Protein AF-L5LI24-F1 (afdb_monomer_lite)

pLDDT: mean 88.95, std 18.13, range [27.67, 98.88]

InterPro domains:
  IPR001017 Dehydrogenase, E1 component [PF00676] (37-213)
  IPR029061 Thiamin diphosphate-binding fold [SSF52518] (39-211)
  IPR050642 Pyruvate Dehydrogenase E1 Alpha Subunit [PTHR11516] (40-213)

Foldseek 3Di:
DCVQVVLPNDPVNVVVCVPDPPPNPPPDDDDDDHPGRPQGPDDDPDQQPQQLVQLVVLVVCVVVVHLDAGEGEHELLSLPPPVNLVSLVVQQVQLGRYEYEYAYQQDDQQAGSVRRDVDSPSQCSSVPAHGDEFALLEPVRVVVVVVVSSVCSSVSVTYGYYYHHHHDLAGPDPPGRNPPRDHNVVSVVCCVPRHSVVVVVCVCCVVVVDDPD

Secondary structure (DSSP, 8-state):
--HHHHTT--HHHHHHHTT-SS-SS--S-SS-SS---TT-----SSTTTHHHHHHHHHHHHHHTT-S--EEEEEETGGGG-HHHHHHHHHHHHTT--EEEEEEE-SEETTEEHHHH-S---GGGTTTTS-EEEEETT-HHHHHHHHHHHHHHHHTT---EEEEEE---SS-SSTT--S-SSS-HHHHHHHHHHH-HHHHHHHHHHHTTSS---

Sequence (213 aa):
MALPLLVGFLYEKFSQSLQDEEEAVLKEKEDQCICMPRISYGGNGIVGAQVPLGAGIALACKYNGKDEVCLTLYGDGAANQGQIFEAYNMAALWKLPCIFLCENNRYGMGTSVERAAASTDYYKRGEFIPGLRVDGMDVLCVREATKFAAAHCRAGKGPILMELQTYRYHGHGMSDPGVSYR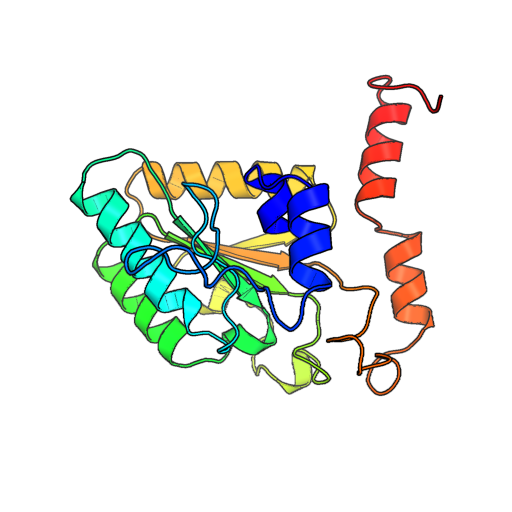TQEEIQEVRSKSDPIMLLKDRMVNSNLASVE

Structure (mmCIF, N/CA/C/O backbone):
data_AF-L5LI24-F1
#
_entry.id   AF-L5LI24-F1
#
loop_
_atom_site.group_PDB
_atom_site.id
_atom_site.type_symbol
_atom_site.label_atom_id
_atom_site.label_alt_id
_atom_site.label_comp_id
_atom_site.label_asym_id
_atom_site.label_entity_id
_atom_site.label_seq_id
_atom_site.pdbx_PDB_ins_code
_atom_site.Cartn_x
_atom_site.Cartn_y
_atom_site.Cartn_z
_atom_site.occupancy
_atom_site.B_iso_or_equiv
_atom_site.auth_seq_id
_atom_site.auth_comp_id
_atom_site.auth_asym_id
_atom_site.auth_atom_id
_atom_site.pdbx_PDB_model_num
ATOM 1 N N . MET A 1 1 ? 5.969 7.862 -5.155 1.00 49.72 1 MET A N 1
ATOM 2 C CA . MET A 1 1 ? 6.330 9.302 -5.211 1.00 49.72 1 MET A CA 1
ATOM 3 C C . MET A 1 1 ? 5.232 10.207 -5.813 1.00 49.72 1 MET A C 1
ATOM 5 O O . MET A 1 1 ? 5.361 11.412 -5.700 1.00 49.72 1 MET A O 1
ATOM 9 N N . ALA A 1 2 ? 4.124 9.692 -6.379 1.00 60.09 2 ALA A N 1
ATOM 10 C CA . ALA A 1 2 ? 3.083 10.530 -7.012 1.00 60.09 2 ALA A CA 1
ATOM 11 C C . ALA A 1 2 ? 1.900 10.936 -6.103 1.00 60.09 2 ALA A C 1
ATOM 13 O O . ALA A 1 2 ? 1.022 11.675 -6.544 1.00 60.09 2 ALA A O 1
ATOM 14 N N . LEU A 1 3 ? 1.856 10.468 -4.847 1.00 69.00 3 LEU A N 1
ATOM 15 C CA . LEU A 1 3 ? 0.722 10.714 -3.949 1.00 69.00 3 LEU A CA 1
ATOM 16 C C . LEU A 1 3 ? 0.358 12.206 -3.816 1.00 69.00 3 LEU A C 1
ATOM 18 O O . LEU A 1 3 ? -0.834 12.474 -3.909 1.00 69.00 3 LEU A O 1
ATOM 22 N N . PRO A 1 4 ? 1.304 13.170 -3.707 1.00 68.38 4 PRO A N 1
ATOM 23 C CA . PRO A 1 4 ? 0.973 14.598 -3.634 1.00 68.38 4 PRO A CA 1
ATOM 24 C C . PRO A 1 4 ? 0.032 15.084 -4.745 1.00 68.38 4 PRO A C 1
ATOM 26 O O . PRO A 1 4 ? -0.901 15.833 -4.469 1.00 68.38 4 PRO A O 1
ATOM 29 N N . LEU A 1 5 ? 0.206 14.606 -5.981 1.00 68.88 5 LEU A N 1
ATOM 30 C CA . LEU A 1 5 ? -0.654 14.987 -7.108 1.00 68.88 5 LEU A CA 1
ATOM 31 C C . LEU A 1 5 ? -2.089 14.463 -6.932 1.00 68.88 5 LEU A C 1
ATOM 33 O O . LEU A 1 5 ? -3.050 15.166 -7.231 1.00 68.88 5 LEU A O 1
ATOM 37 N N . LEU A 1 6 ? -2.246 13.251 -6.388 1.00 71.88 6 LEU A N 1
ATOM 38 C CA . LEU A 1 6 ? -3.558 12.643 -6.130 1.00 71.88 6 LEU A CA 1
ATOM 39 C C . LEU A 1 6 ? -4.319 13.327 -4.988 1.00 71.88 6 LEU A C 1
ATOM 41 O O . LEU A 1 6 ? -5.546 13.338 -4.993 1.00 71.88 6 LEU A O 1
ATOM 45 N N . VAL A 1 7 ? -3.609 13.910 -4.020 1.00 70.31 7 VAL A N 1
ATOM 46 C CA . VAL A 1 7 ? -4.206 14.649 -2.891 1.00 70.31 7 VAL A CA 1
ATOM 47 C C . VAL A 1 7 ? -4.335 16.155 -3.163 1.00 70.31 7 VAL A C 1
ATOM 49 O O . VAL A 1 7 ? -4.530 16.940 -2.237 1.00 70.31 7 VAL A O 1
ATOM 52 N N . GLY A 1 8 ? -4.270 16.560 -4.436 1.00 60.03 8 GLY A N 1
ATOM 53 C CA . GLY A 1 8 ? -4.595 17.916 -4.882 1.00 60.03 8 GLY A CA 1
ATOM 54 C C . GLY A 1 8 ? -3.419 18.890 -4.925 1.00 60.03 8 GLY A C 1
ATOM 55 O O . GLY A 1 8 ? -3.638 20.095 -5.042 1.00 60.03 8 GLY A O 1
ATOM 56 N N . PHE A 1 9 ? -2.176 18.410 -4.836 1.00 65.94 9 PHE A N 1
ATOM 57 C CA . PHE A 1 9 ? -1.009 19.252 -5.079 1.00 65.94 9 PHE A CA 1
ATOM 58 C C . PHE A 1 9 ? -0.855 19.503 -6.585 1.00 65.94 9 PHE A C 1
ATOM 60 O O . PHE A 1 9 ? -0.833 18.567 -7.382 1.00 65.94 9 PHE A O 1
ATOM 67 N N . LEU A 1 10 ? -0.772 20.773 -6.984 1.00 71.94 10 LEU A N 1
ATOM 68 C CA . LEU A 1 10 ? -0.647 21.151 -8.393 1.00 71.94 10 LEU A CA 1
ATOM 69 C C . LEU A 1 10 ? 0.711 20.716 -8.955 1.00 71.94 10 LEU A C 1
ATOM 71 O O . LEU A 1 10 ? 1.740 20.888 -8.302 1.00 71.94 10 LEU A O 1
ATOM 75 N N . TYR A 1 11 ? 0.711 20.211 -10.190 1.00 73.69 11 TYR A N 1
ATOM 76 C CA . TYR A 1 11 ? 1.918 19.721 -10.861 1.00 73.69 11 TYR A CA 1
ATOM 77 C C . TYR A 1 11 ? 3.028 20.776 -10.950 1.00 73.69 11 TYR A C 1
ATOM 79 O O . TYR A 1 11 ? 4.174 20.475 -10.638 1.00 73.69 11 TYR A O 1
ATOM 87 N N . GLU A 1 12 ? 2.693 22.019 -11.307 1.00 72.56 12 GLU A N 1
ATOM 88 C CA . GLU A 1 12 ? 3.672 23.113 -11.409 1.00 72.56 12 GLU A CA 1
ATOM 89 C C . GLU A 1 12 ? 4.387 23.363 -10.077 1.00 72.56 12 GLU A C 1
ATOM 91 O O . GLU A 1 12 ? 5.614 23.413 -10.031 1.00 72.56 12 GLU A O 1
ATOM 96 N N . LYS A 1 13 ? 3.625 23.408 -8.976 1.00 68.88 13 LYS A N 1
ATOM 97 C CA . LYS A 1 13 ? 4.176 23.566 -7.624 1.00 68.88 13 LYS A CA 1
ATOM 98 C C . LYS A 1 13 ? 5.032 22.370 -7.212 1.00 68.88 13 LYS A C 1
ATOM 100 O O . LYS A 1 13 ? 6.043 22.544 -6.539 1.00 68.88 13 LYS A O 1
ATOM 105 N N . PHE A 1 14 ? 4.640 21.156 -7.608 1.00 70.38 14 PHE A N 1
ATOM 106 C CA . PHE A 1 14 ? 5.437 19.954 -7.350 1.00 70.38 14 PHE A CA 1
ATOM 107 C C . PHE A 1 14 ? 6.773 20.015 -8.084 1.00 70.38 14 PHE A C 1
ATOM 109 O O . PHE A 1 14 ? 7.818 19.797 -7.479 1.00 70.38 14 PHE A O 1
ATOM 116 N N . SER A 1 15 ? 6.743 20.361 -9.370 1.00 68.38 15 SER A N 1
ATOM 117 C CA . SER A 1 15 ? 7.940 20.456 -10.199 1.00 68.38 15 SER A CA 1
ATOM 118 C C . SER A 1 15 ? 8.910 21.521 -9.688 1.00 68.38 15 SER A C 1
ATOM 120 O O . SER A 1 15 ? 10.105 21.253 -9.637 1.00 68.38 15 SER A O 1
ATOM 122 N N . GLN A 1 16 ? 8.409 22.688 -9.272 1.00 72.50 16 GLN A N 1
ATOM 123 C CA . GLN A 1 16 ? 9.229 23.746 -8.667 1.00 72.50 16 GLN A CA 1
ATOM 124 C C . GLN A 1 16 ? 9.910 23.266 -7.379 1.00 72.50 16 GLN A C 1
ATOM 126 O O . GLN A 1 16 ? 11.120 23.399 -7.235 1.00 72.50 16 GLN A O 1
ATOM 131 N N . SER A 1 17 ? 9.174 22.573 -6.499 1.00 66.12 17 SER A N 1
ATOM 132 C CA . SER A 1 17 ? 9.740 22.052 -5.243 1.00 66.12 17 SER A CA 1
ATOM 133 C C . SER A 1 17 ? 10.884 21.042 -5.419 1.00 66.12 17 SER A C 1
ATOM 135 O O . SER A 1 17 ? 11.621 20.790 -4.472 1.00 66.12 17 SER A O 1
ATOM 137 N N . LEU A 1 18 ? 11.026 20.446 -6.609 1.00 69.50 18 LEU A N 1
ATOM 138 C CA . LEU A 1 18 ? 12.117 19.525 -6.941 1.00 69.50 18 LEU A CA 1
ATOM 139 C C . LEU A 1 18 ? 13.354 20.235 -7.518 1.00 69.50 18 LEU A C 1
ATOM 141 O O . LEU A 1 18 ? 14.400 19.598 -7.625 1.00 69.50 18 LEU A O 1
ATOM 145 N N . GLN A 1 19 ? 13.228 21.495 -7.946 1.00 65.81 19 GLN A N 1
ATOM 146 C CA . GLN A 1 19 ? 14.275 22.249 -8.645 1.00 65.81 19 GLN A CA 1
ATOM 147 C C . GLN A 1 19 ? 15.025 23.228 -7.733 1.00 65.81 19 GLN A C 1
ATOM 149 O O . GLN A 1 19 ? 16.209 23.465 -7.961 1.00 65.81 19 GLN A O 1
ATOM 154 N N . ASP A 1 20 ? 14.372 23.763 -6.701 1.00 50.78 20 ASP A N 1
ATOM 155 C CA . ASP A 1 20 ? 14.963 24.800 -5.852 1.00 50.78 20 ASP A CA 1
ATOM 156 C C . ASP A 1 20 ? 15.739 24.208 -4.658 1.00 50.78 20 ASP A C 1
ATOM 158 O O . ASP A 1 20 ? 15.147 23.731 -3.690 1.00 50.78 20 ASP A O 1
ATOM 162 N N . GLU A 1 21 ? 17.078 24.284 -4.688 1.00 51.19 21 GLU A N 1
ATOM 163 C CA . GLU A 1 21 ? 17.936 23.941 -3.533 1.00 51.19 21 GLU A CA 1
ATOM 164 C C . GLU A 1 21 ? 17.918 25.023 -2.427 1.00 51.19 21 GLU A C 1
ATOM 166 O O . GLU A 1 21 ? 18.143 24.706 -1.260 1.00 51.19 21 GLU A O 1
ATOM 171 N N . GLU A 1 22 ? 17.605 26.286 -2.754 1.00 42.81 22 GLU A N 1
ATOM 172 C CA . GLU A 1 22 ? 17.548 27.410 -1.793 1.00 42.81 22 GLU A CA 1
ATOM 173 C C . GLU A 1 22 ? 16.124 27.796 -1.348 1.00 42.81 22 GLU A C 1
ATOM 175 O O . GLU A 1 22 ? 15.957 28.498 -0.348 1.00 42.81 22 GLU A O 1
ATOM 180 N N . GLU A 1 23 ? 15.089 27.318 -2.043 1.00 40.94 23 GLU A N 1
ATOM 181 C CA . GLU A 1 23 ? 13.691 27.715 -1.819 1.00 40.94 23 GLU A CA 1
ATOM 182 C C . GLU A 1 23 ? 12.756 26.516 -1.622 1.00 40.94 23 GLU A C 1
ATOM 184 O O . GLU A 1 23 ? 11.558 26.572 -1.899 1.00 40.94 23 GLU A O 1
ATOM 189 N N . ALA A 1 24 ? 13.283 25.421 -1.070 1.00 40.28 24 ALA A N 1
ATOM 190 C CA . ALA A 1 24 ? 12.474 24.311 -0.592 1.00 40.28 24 ALA A CA 1
ATOM 191 C C . ALA A 1 24 ? 11.606 24.761 0.596 1.00 40.28 24 ALA A C 1
ATOM 193 O O . ALA A 1 24 ? 11.931 24.485 1.741 1.00 40.28 24 ALA A O 1
ATOM 194 N N . VAL A 1 25 ? 10.507 25.476 0.334 1.00 44.72 25 VAL A N 1
ATOM 195 C CA . VAL A 1 25 ? 9.291 25.509 1.163 1.00 44.72 25 VAL A CA 1
ATOM 196 C C . VAL A 1 25 ? 9.574 25.677 2.671 1.00 44.72 25 VAL A C 1
ATOM 198 O O . VAL A 1 25 ? 9.026 24.975 3.514 1.00 44.72 25 VAL A O 1
ATOM 201 N N . LEU A 1 26 ? 10.488 26.579 3.032 1.00 39.81 26 LEU A N 1
ATOM 202 C CA . LEU A 1 26 ? 10.914 26.800 4.425 1.00 39.81 26 LEU A CA 1
ATOM 203 C C . LEU A 1 26 ? 10.795 28.264 4.859 1.00 39.81 26 LEU A C 1
ATOM 205 O O . LEU A 1 26 ? 11.243 28.637 5.942 1.00 39.81 26 LEU A O 1
ATOM 209 N N . LYS A 1 27 ? 10.160 29.113 4.046 1.00 33.38 27 LYS A N 1
ATOM 210 C CA . LYS A 1 27 ? 10.034 30.547 4.322 1.00 33.38 27 LYS A CA 1
ATOM 211 C C . LYS A 1 27 ? 8.597 31.055 4.387 1.00 33.38 27 LYS A C 1
ATOM 213 O O . LYS A 1 27 ? 8.315 32.139 3.910 1.00 33.38 27 LYS A O 1
ATOM 218 N N . GLU A 1 28 ? 7.731 30.352 5.110 1.00 31.89 28 GLU A N 1
ATOM 219 C CA . GLU A 1 28 ? 6.655 31.011 5.864 1.00 31.89 28 GLU A CA 1
ATOM 220 C C . GLU A 1 28 ? 6.544 30.391 7.267 1.00 31.89 28 GLU A C 1
ATOM 222 O O . GLU A 1 28 ? 5.870 29.395 7.486 1.00 31.89 28 GLU A O 1
ATOM 227 N N . LYS A 1 29 ? 7.300 30.992 8.195 1.00 30.95 29 LYS A N 1
ATOM 228 C CA . LYS A 1 29 ? 7.043 31.145 9.640 1.00 30.95 29 LYS A CA 1
ATOM 229 C C . LYS A 1 29 ? 6.359 29.982 10.383 1.00 30.95 29 LYS A C 1
ATOM 231 O O . LYS A 1 29 ? 5.150 29.816 10.321 1.00 30.95 29 LYS A O 1
ATOM 236 N N . GLU A 1 30 ? 7.164 29.304 11.200 1.00 31.03 30 GLU A N 1
ATOM 237 C CA . GLU A 1 30 ? 6.843 28.723 12.522 1.00 31.03 30 GLU A CA 1
ATOM 238 C C . GLU A 1 30 ? 5.653 27.753 12.709 1.00 31.03 30 GLU A C 1
ATOM 240 O O . GLU A 1 30 ? 5.600 27.156 13.775 1.00 31.03 30 GLU A O 1
ATOM 245 N N . ASP A 1 31 ? 4.802 27.451 11.718 1.00 27.92 31 ASP A N 1
ATOM 246 C CA . ASP A 1 31 ? 3.604 26.611 11.955 1.00 27.92 31 ASP A CA 1
ATOM 247 C C . ASP A 1 31 ? 3.293 25.505 10.914 1.00 27.92 31 ASP A C 1
ATOM 249 O O . ASP A 1 31 ? 2.243 24.864 11.004 1.00 27.92 31 ASP A O 1
ATOM 253 N N . GLN A 1 32 ? 4.159 25.195 9.935 1.00 27.67 32 GLN A N 1
ATOM 254 C CA . GLN A 1 32 ? 3.854 24.157 8.923 1.00 27.67 32 GLN A CA 1
ATOM 255 C C . GLN A 1 32 ? 5.050 23.259 8.558 1.00 27.67 32 GLN A C 1
ATOM 257 O O . GLN A 1 32 ? 5.987 23.671 7.881 1.00 27.67 32 GLN A O 1
ATOM 262 N N . CYS A 1 33 ? 4.984 21.980 8.954 1.00 28.47 33 CYS A N 1
ATOM 263 C CA . CYS A 1 33 ? 5.727 20.899 8.292 1.00 28.47 33 CYS A CA 1
ATOM 264 C C . CYS A 1 33 ? 5.369 20.882 6.795 1.00 28.47 33 CYS A C 1
ATOM 266 O O . CYS A 1 33 ? 4.178 20.937 6.513 1.00 28.47 33 CYS A O 1
ATOM 268 N N . ILE A 1 34 ? 6.381 20.794 5.905 1.00 39.38 34 ILE A N 1
ATOM 269 C CA . ILE A 1 34 ? 6.366 20.484 4.447 1.00 39.38 34 ILE A CA 1
ATOM 270 C C . ILE A 1 34 ? 5.020 20.783 3.776 1.00 39.38 34 ILE A C 1
ATOM 272 O O . ILE A 1 34 ? 4.104 20.038 4.066 1.00 39.38 34 ILE A O 1
ATOM 276 N N . CYS A 1 35 ? 4.889 21.744 2.841 1.00 37.16 35 CYS A N 1
ATOM 277 C CA . CYS A 1 35 ? 3.624 22.038 2.121 1.00 37.16 35 CYS A CA 1
ATOM 278 C C . CYS A 1 35 ? 2.843 20.775 1.724 1.00 37.16 35 CYS A C 1
ATOM 280 O O . CYS A 1 35 ? 3.017 20.179 0.660 1.00 37.16 35 CYS A O 1
ATOM 282 N N . MET A 1 36 ? 1.962 20.389 2.628 1.00 49.16 36 MET A N 1
ATOM 283 C CA . MET A 1 36 ? 1.236 19.145 2.649 1.00 49.16 36 MET A CA 1
ATOM 284 C C . MET A 1 36 ? -0.204 19.554 2.367 1.00 49.16 36 MET A C 1
ATOM 286 O O . MET A 1 36 ? -0.744 20.408 3.077 1.00 49.16 36 MET A O 1
ATOM 290 N N . PRO A 1 37 ? -0.858 19.021 1.324 1.00 53.75 37 PRO A N 1
ATOM 291 C CA . PRO A 1 37 ? -2.289 19.247 1.170 1.00 53.75 37 PRO A CA 1
ATOM 292 C C . PRO A 1 37 ? -3.014 18.791 2.444 1.00 53.75 37 PRO A C 1
ATOM 294 O O . PRO A 1 37 ? -2.548 17.875 3.114 1.00 53.75 37 PRO A O 1
ATOM 297 N N . ARG A 1 38 ? -4.159 19.412 2.772 1.00 58.38 38 ARG A N 1
ATOM 298 C CA . ARG A 1 38 ? -4.884 19.296 4.066 1.00 58.38 38 ARG A CA 1
ATOM 299 C C . ARG A 1 38 ? -5.090 17.877 4.630 1.00 58.38 38 ARG A C 1
ATOM 301 O O . ARG A 1 38 ? -5.441 17.755 5.797 1.00 58.38 38 ARG A O 1
ATOM 308 N N . ILE A 1 39 ? -4.938 16.839 3.813 1.00 69.81 39 ILE A N 1
ATOM 309 C CA . ILE A 1 39 ? -5.173 15.426 4.142 1.00 69.81 39 ILE A CA 1
ATOM 310 C C . ILE A 1 39 ? -3.939 14.527 3.923 1.00 69.81 39 ILE A C 1
ATOM 312 O O . ILE A 1 39 ? -4.057 13.306 3.947 1.00 69.81 39 ILE A O 1
ATOM 316 N N . SER A 1 40 ? -2.762 15.101 3.664 1.00 75.81 40 SER A N 1
ATOM 317 C CA . SER A 1 40 ? -1.509 14.370 3.454 1.00 75.81 40 SER A CA 1
ATOM 318 C C . SER A 1 40 ? -0.492 14.779 4.498 1.00 75.81 40 SER A C 1
ATOM 320 O O . SER A 1 40 ? -0.326 15.959 4.752 1.00 75.81 40 SER A O 1
ATOM 322 N N . TYR A 1 41 ? 0.205 13.806 5.076 1.00 83.06 41 TYR A N 1
ATOM 323 C CA . TYR A 1 41 ? 1.184 14.032 6.142 1.00 83.06 41 TYR A CA 1
ATOM 324 C C . TYR A 1 41 ? 2.625 13.772 5.658 1.00 83.06 41 TYR A C 1
ATOM 326 O O . TYR A 1 41 ? 3.499 13.384 6.432 1.00 83.06 41 TYR A O 1
ATOM 334 N N . GLY A 1 42 ? 2.865 13.987 4.355 1.00 78.62 42 GLY A N 1
ATOM 335 C CA . GLY A 1 42 ? 4.200 14.120 3.761 1.00 78.62 42 GLY A CA 1
ATOM 336 C C . GLY A 1 42 ? 4.830 12.876 3.149 1.00 78.62 42 GLY A C 1
ATOM 337 O O . GLY A 1 42 ? 4.269 11.781 3.148 1.00 78.62 42 GLY A O 1
ATOM 338 N N . GLY A 1 43 ? 6.051 13.075 2.639 1.00 78.31 43 GLY A N 1
ATOM 339 C CA . GLY A 1 43 ? 7.019 12.026 2.324 1.00 78.31 43 GLY A CA 1
ATOM 340 C C . GLY A 1 43 ? 8.100 11.991 3.404 1.00 78.31 43 GLY A C 1
ATOM 341 O O . GLY A 1 43 ? 8.768 12.992 3.640 1.00 78.31 43 GLY A O 1
ATOM 342 N N . ASN A 1 44 ? 8.255 10.852 4.076 1.00 84.56 44 ASN A N 1
ATOM 343 C CA . ASN A 1 44 ? 9.171 10.705 5.206 1.00 84.56 44 ASN A CA 1
ATOM 344 C C . ASN A 1 44 ? 10.468 10.026 4.750 1.00 84.56 44 ASN A C 1
ATOM 346 O O . ASN A 1 44 ? 10.423 8.943 4.170 1.00 84.56 44 ASN A O 1
ATOM 350 N N . GLY A 1 45 ? 11.618 10.653 5.020 1.00 88.00 45 GLY A N 1
ATOM 351 C CA . GLY A 1 45 ? 12.933 10.140 4.606 1.00 88.00 45 GLY A CA 1
ATOM 352 C C . GLY A 1 45 ? 13.504 9.032 5.499 1.00 88.00 45 GLY A C 1
ATOM 353 O O . GLY A 1 45 ? 14.403 8.309 5.078 1.00 88.00 45 GLY A O 1
ATOM 354 N N . ILE A 1 46 ? 12.986 8.870 6.722 1.00 94.44 46 ILE A N 1
ATOM 355 C CA . ILE A 1 46 ? 13.430 7.829 7.657 1.00 94.44 46 ILE A CA 1
ATOM 356 C C . ILE A 1 46 ? 12.560 6.584 7.484 1.00 94.44 46 ILE A C 1
ATOM 358 O O . ILE A 1 46 ? 11.360 6.601 7.761 1.00 94.44 46 ILE A O 1
ATOM 362 N N . VAL A 1 47 ? 13.177 5.491 7.031 1.00 96.56 47 VAL A N 1
ATOM 363 C CA . VAL A 1 47 ? 12.488 4.244 6.677 1.00 96.56 47 VAL A CA 1
ATOM 364 C C . VAL A 1 47 ? 11.708 3.682 7.872 1.00 96.56 47 VAL A C 1
ATOM 366 O O . VAL A 1 47 ? 12.292 3.289 8.878 1.00 96.56 47 VAL A O 1
ATOM 369 N N . GLY A 1 48 ? 10.381 3.612 7.740 1.00 95.56 48 GLY A N 1
ATOM 370 C CA . GLY A 1 48 ? 9.470 3.038 8.736 1.00 95.56 48 GLY A CA 1
ATOM 371 C C . GLY A 1 48 ? 8.935 4.034 9.768 1.00 95.56 48 GLY A C 1
ATOM 372 O O . GLY A 1 48 ? 7.930 3.733 10.408 1.00 95.56 48 GLY A O 1
ATOM 373 N N . ALA A 1 49 ? 9.528 5.229 9.889 1.00 96.81 49 ALA A N 1
ATOM 374 C CA . ALA A 1 49 ? 9.116 6.241 10.869 1.00 96.81 49 ALA A CA 1
ATOM 375 C C . ALA A 1 49 ? 7.692 6.766 10.634 1.00 96.81 49 ALA A C 1
ATOM 377 O O . ALA A 1 49 ? 7.000 7.162 11.568 1.00 96.81 49 ALA A O 1
ATOM 378 N N . GLN A 1 50 ? 7.215 6.724 9.391 1.00 96.75 50 GLN A N 1
ATOM 379 C CA . GLN A 1 50 ? 5.857 7.132 9.047 1.00 96.75 50 GLN A CA 1
ATOM 380 C C . GLN A 1 50 ? 4.779 6.175 9.564 1.00 96.75 50 GLN A C 1
ATOM 382 O O . GLN A 1 50 ? 3.611 6.553 9.614 1.00 96.75 50 GLN A O 1
ATOM 387 N N . VAL A 1 51 ? 5.133 4.938 9.928 1.00 98.50 51 VAL A N 1
ATOM 388 C CA . VAL A 1 51 ? 4.135 3.929 10.297 1.00 98.50 51 VAL A CA 1
ATOM 389 C C . VAL A 1 51 ? 3.524 4.199 11.677 1.00 98.50 51 VAL A C 1
ATOM 391 O O . VAL A 1 51 ? 2.294 4.262 11.766 1.00 98.50 51 VAL A O 1
ATOM 394 N N . PRO A 1 52 ? 4.314 4.461 12.739 1.00 98.56 52 PRO A N 1
ATOM 395 C CA . PRO A 1 52 ? 3.762 4.954 14.000 1.00 98.56 52 PRO A CA 1
ATOM 396 C C . PRO A 1 52 ? 3.016 6.288 13.855 1.00 98.56 52 PRO A C 1
ATOM 398 O O . PRO A 1 52 ? 1.977 6.473 14.488 1.00 98.56 52 PRO A O 1
ATOM 401 N N . LEU A 1 53 ? 3.489 7.198 12.991 1.00 97.94 53 LEU A N 1
ATOM 402 C CA . LEU A 1 53 ? 2.806 8.474 12.729 1.00 97.94 53 LEU A CA 1
ATOM 403 C C . LEU A 1 53 ? 1.410 8.259 12.131 1.00 97.94 53 LEU A C 1
ATOM 405 O O . LEU A 1 53 ? 0.438 8.840 12.611 1.00 97.94 53 LEU A O 1
ATOM 409 N N . GLY A 1 54 ? 1.287 7.376 11.138 1.00 97.75 54 GLY A N 1
ATOM 410 C CA . GLY A 1 54 ? 0.003 6.995 10.551 1.00 97.75 54 GLY A CA 1
ATOM 411 C C . GLY A 1 54 ? -0.954 6.353 11.560 1.00 97.75 54 GLY A C 1
ATOM 412 O O . GLY A 1 54 ? -2.137 6.698 11.608 1.00 97.75 54 GLY A O 1
ATOM 413 N N . ALA A 1 55 ? -0.441 5.504 12.457 1.00 98.44 55 ALA A N 1
ATOM 414 C CA . ALA A 1 55 ? -1.228 4.982 13.575 1.00 98.44 55 ALA A CA 1
ATOM 415 C C . ALA A 1 55 ? -1.689 6.101 14.536 1.00 98.44 55 ALA A C 1
ATOM 417 O O . ALA A 1 55 ? -2.837 6.092 14.979 1.00 98.44 55 ALA A O 1
ATOM 418 N N . GLY A 1 56 ? -0.846 7.101 14.812 1.00 98.00 56 GLY A N 1
ATOM 419 C CA . GLY A 1 56 ? -1.212 8.287 15.596 1.00 98.00 56 GLY A CA 1
ATOM 420 C C . GLY A 1 56 ? -2.299 9.144 14.934 1.00 98.00 56 GLY A C 1
ATOM 421 O O . GLY A 1 56 ? -3.228 9.597 15.602 1.00 98.00 56 GLY A O 1
ATOM 422 N N . ILE A 1 57 ? -2.252 9.304 13.611 1.00 97.31 57 ILE A N 1
ATOM 423 C CA . ILE A 1 57 ? -3.311 9.981 12.846 1.00 97.31 57 ILE A CA 1
ATOM 424 C C . ILE A 1 57 ? -4.618 9.181 12.929 1.00 97.31 57 ILE A C 1
ATOM 426 O O . ILE A 1 57 ? -5.671 9.753 13.205 1.00 97.31 57 ILE A O 1
ATOM 430 N N . ALA A 1 58 ? -4.566 7.852 12.783 1.00 97.56 58 ALA A N 1
ATOM 431 C CA . ALA A 1 58 ? -5.739 6.993 12.958 1.00 97.56 58 ALA A CA 1
ATOM 432 C C . ALA A 1 58 ? -6.330 7.090 14.378 1.00 97.56 58 ALA A C 1
ATOM 434 O O . ALA A 1 58 ? -7.552 7.103 14.547 1.00 97.56 58 ALA A O 1
ATOM 435 N N . LEU A 1 59 ? -5.477 7.199 15.402 1.00 98.38 59 LEU A N 1
ATOM 436 C CA . LEU A 1 59 ? -5.904 7.477 16.771 1.00 98.38 59 LEU A CA 1
ATOM 437 C C . LEU A 1 59 ? -6.647 8.812 16.860 1.00 98.38 59 LEU A C 1
ATOM 439 O O . LEU A 1 59 ? -7.712 8.851 17.468 1.00 98.38 59 LEU A O 1
ATOM 443 N N . ALA A 1 60 ? -6.150 9.872 16.220 1.00 97.44 60 ALA A N 1
ATOM 444 C CA . ALA A 1 60 ? -6.830 11.164 16.186 1.00 97.44 60 ALA A CA 1
ATOM 445 C C . ALA A 1 60 ? -8.190 11.099 15.462 1.00 97.44 60 ALA A C 1
ATOM 447 O O . ALA A 1 60 ? -9.161 11.676 15.955 1.00 97.44 60 ALA A O 1
ATOM 448 N N . CYS A 1 61 ? -8.301 10.366 14.345 1.00 95.31 61 CYS A N 1
ATOM 449 C CA . CYS A 1 61 ? -9.584 10.135 13.662 1.00 95.31 61 CYS A CA 1
ATOM 450 C C . CYS A 1 61 ? -10.604 9.493 14.612 1.00 95.31 61 CYS A C 1
ATOM 452 O O . CYS A 1 61 ? -11.719 9.996 14.769 1.00 95.31 61 CYS A O 1
ATOM 454 N N . LYS A 1 62 ? -10.185 8.434 15.320 1.00 96.31 62 LYS A N 1
ATOM 455 C CA . LYS A 1 62 ? -11.020 7.754 16.316 1.00 96.31 62 LYS A CA 1
ATOM 456 C C . LYS A 1 62 ? -11.376 8.664 17.494 1.00 96.31 62 LYS A C 1
ATOM 458 O O . LYS A 1 62 ? -12.530 8.695 17.907 1.00 96.31 62 LYS A O 1
ATOM 463 N N . TYR A 1 63 ? -10.399 9.387 18.038 1.00 97.19 63 TYR A N 1
ATOM 464 C CA . TYR A 1 63 ? -10.564 10.256 19.205 1.00 97.19 63 TYR A CA 1
ATOM 465 C C . TYR A 1 63 ? -11.576 11.374 18.941 1.00 97.19 63 TYR A C 1
ATOM 467 O O . TYR A 1 63 ? -12.425 11.659 19.779 1.00 97.19 63 TYR A O 1
ATOM 475 N N . ASN A 1 64 ? -11.526 11.959 17.743 1.00 95.88 64 ASN A N 1
ATOM 476 C CA . ASN A 1 64 ? -12.436 13.023 17.330 1.00 95.88 64 ASN A CA 1
ATOM 477 C C . ASN A 1 64 ? -13.812 12.513 16.870 1.00 95.88 64 ASN A C 1
ATOM 479 O O . ASN A 1 64 ? -14.655 13.325 16.493 1.00 95.88 64 ASN A O 1
ATOM 483 N N . GLY A 1 65 ? -14.042 11.194 16.855 1.00 91.12 65 GLY A N 1
ATOM 484 C CA . GLY A 1 65 ? -15.312 10.599 16.432 1.00 91.12 65 GLY A CA 1
ATOM 485 C C . GLY A 1 65 ? -15.685 10.900 14.978 1.00 91.12 65 GLY A C 1
ATOM 486 O O . GLY A 1 65 ? -16.868 10.919 14.642 1.00 91.12 65 GLY A O 1
ATOM 487 N N . LYS A 1 66 ? -14.696 11.172 14.119 1.00 82.88 66 LYS A N 1
ATOM 488 C CA . LYS A 1 66 ? -14.921 11.407 12.690 1.00 82.88 66 LYS A CA 1
ATOM 489 C C . LYS A 1 66 ? -14.899 10.074 11.950 1.00 82.88 66 LYS A C 1
ATOM 491 O O . LYS A 1 66 ? -14.084 9.212 12.268 1.00 82.88 66 LYS A O 1
ATOM 496 N N . ASP A 1 67 ? -15.741 9.923 10.929 1.00 90.38 67 ASP 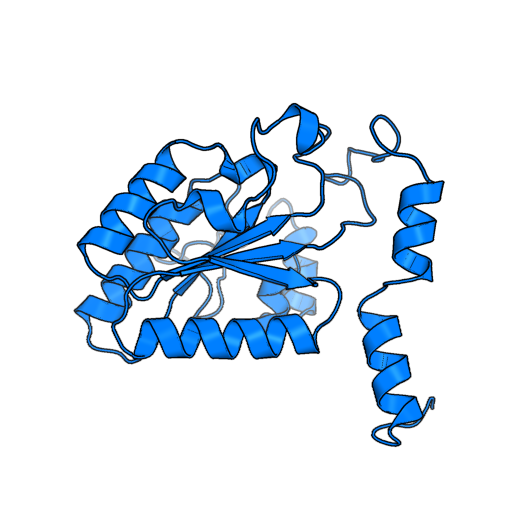A N 1
ATOM 497 C CA . ASP A 1 67 ? -15.776 8.739 10.048 1.00 90.38 67 ASP A CA 1
ATOM 498 C C . ASP A 1 67 ? -14.611 8.731 9.025 1.00 90.38 67 ASP A C 1
ATOM 500 O O . ASP A 1 67 ? -14.756 8.506 7.818 1.00 90.38 67 ASP A O 1
ATOM 504 N N . GLU A 1 68 ? -13.420 9.052 9.528 1.00 94.88 68 GLU A N 1
ATOM 505 C CA . GLU A 1 68 ? -12.167 9.184 8.796 1.00 94.88 68 GLU A CA 1
ATOM 506 C C . GLU A 1 68 ? -11.269 7.970 9.073 1.00 94.88 68 GLU A C 1
ATOM 508 O O . GLU A 1 68 ? -11.290 7.375 10.152 1.00 94.88 68 GLU A O 1
ATOM 513 N N . VAL A 1 69 ? -10.458 7.602 8.083 1.00 95.56 69 VAL A N 1
ATOM 514 C CA . VAL A 1 69 ? -9.487 6.503 8.168 1.00 95.56 69 VAL A CA 1
ATOM 515 C C . VAL A 1 69 ? -8.120 7.009 7.723 1.00 95.56 69 VAL A C 1
ATOM 517 O O . VAL A 1 69 ? -8.043 7.892 6.868 1.00 95.56 69 VAL A O 1
ATOM 520 N N . CYS A 1 70 ? -7.044 6.435 8.260 1.00 97.62 70 CYS A N 1
ATOM 521 C CA . CYS A 1 70 ? -5.683 6.764 7.838 1.00 97.62 70 CYS A CA 1
ATOM 522 C C . CYS A 1 70 ? -5.092 5.635 6.987 1.00 97.62 70 CYS A C 1
ATOM 524 O O . CYS A 1 70 ? -5.065 4.480 7.415 1.00 97.62 70 CYS A O 1
ATOM 526 N N . LEU A 1 71 ? -4.602 5.971 5.792 1.00 98.00 71 LEU A N 1
ATOM 527 C CA . LEU A 1 71 ? -3.795 5.071 4.969 1.00 98.00 71 LEU A CA 1
ATOM 528 C C . LEU A 1 71 ? -2.323 5.293 5.318 1.00 98.00 71 LEU A C 1
ATOM 530 O O . LEU A 1 71 ? -1.801 6.392 5.142 1.00 98.00 71 LEU A O 1
ATOM 534 N N . THR A 1 72 ? -1.655 4.240 5.778 1.00 98.06 72 THR A N 1
ATOM 535 C CA . THR A 1 72 ? -0.278 4.300 6.275 1.00 98.06 72 THR A CA 1
ATOM 536 C C . THR A 1 72 ? 0.623 3.430 5.411 1.00 98.06 72 THR A C 1
ATOM 538 O O . THR A 1 72 ? 0.650 2.209 5.570 1.00 98.06 72 THR A O 1
ATOM 541 N N . LEU A 1 73 ? 1.341 4.059 4.478 1.00 98.12 73 LEU A N 1
ATOM 542 C CA . LEU A 1 73 ? 2.123 3.373 3.450 1.00 98.12 73 LEU A CA 1
ATOM 543 C C . LEU A 1 73 ? 3.582 3.152 3.872 1.00 98.12 73 LEU A C 1
ATOM 545 O O . LEU A 1 73 ? 4.212 4.015 4.489 1.00 98.12 73 LEU A O 1
ATOM 549 N N . TYR A 1 74 ? 4.145 2.010 3.490 1.00 98.56 74 TYR A N 1
ATOM 550 C CA . TYR A 1 74 ? 5.559 1.665 3.638 1.00 98.56 74 TYR A CA 1
ATOM 551 C C . TYR A 1 74 ? 5.978 0.647 2.564 1.00 98.56 74 TYR A C 1
ATOM 553 O O . TYR A 1 74 ? 5.151 -0.099 2.053 1.00 98.56 74 TYR A O 1
ATOM 561 N N . GLY A 1 75 ? 7.262 0.613 2.197 1.00 98.38 75 GLY A N 1
ATOM 562 C CA . GLY A 1 75 ? 7.776 -0.335 1.196 1.00 98.38 75 GLY A CA 1
ATOM 563 C C . GLY A 1 75 ? 8.115 -1.716 1.768 1.00 98.38 75 GLY A C 1
ATOM 564 O O . GLY A 1 75 ? 8.233 -1.877 2.984 1.00 98.38 75 GLY A O 1
ATOM 565 N N . ASP A 1 76 ? 8.360 -2.695 0.896 1.00 98.50 76 ASP A N 1
ATOM 566 C CA . ASP A 1 76 ? 8.810 -4.048 1.272 1.00 98.50 76 ASP A CA 1
ATOM 567 C C . ASP A 1 76 ? 10.070 -4.046 2.162 1.00 98.50 76 ASP A C 1
ATOM 569 O O . ASP A 1 76 ? 10.094 -4.699 3.206 1.00 98.50 76 ASP A O 1
ATOM 573 N N . GLY A 1 77 ? 11.085 -3.241 1.830 1.00 97.56 77 GLY A N 1
ATOM 574 C CA . GLY A 1 77 ? 12.280 -3.081 2.665 1.00 97.56 77 GLY A CA 1
ATOM 575 C C . GLY A 1 77 ? 12.002 -2.444 4.033 1.00 97.56 77 GLY A C 1
ATOM 576 O O . GLY A 1 77 ? 12.672 -2.764 5.015 1.00 97.56 77 GLY A O 1
ATOM 577 N N . ALA A 1 78 ? 10.987 -1.580 4.131 1.00 98.38 78 ALA A N 1
ATOM 578 C CA . ALA A 1 78 ? 10.583 -0.978 5.398 1.00 98.38 78 ALA A CA 1
ATOM 579 C C . ALA A 1 78 ? 9.849 -1.974 6.305 1.00 98.38 78 ALA A C 1
ATOM 581 O O . ALA A 1 78 ? 9.907 -1.824 7.519 1.00 98.38 78 ALA A O 1
ATOM 582 N N . ALA A 1 79 ? 9.211 -3.009 5.748 1.00 98.56 79 ALA A N 1
ATOM 583 C CA . ALA A 1 79 ? 8.363 -3.960 6.474 1.00 98.56 79 ALA A CA 1
ATOM 584 C C . ALA A 1 79 ? 9.091 -4.799 7.547 1.00 98.56 79 ALA A C 1
ATOM 586 O O . ALA A 1 79 ? 8.455 -5.539 8.294 1.00 98.56 79 ALA A O 1
ATOM 587 N N . ASN A 1 80 ? 10.419 -4.697 7.632 1.00 98.50 80 ASN A N 1
ATOM 588 C CA . ASN A 1 80 ? 11.235 -5.332 8.667 1.00 98.50 80 ASN A CA 1
ATOM 589 C C . ASN A 1 80 ? 11.625 -4.380 9.815 1.00 98.50 80 ASN A C 1
ATOM 591 O O . ASN A 1 80 ? 12.357 -4.781 10.715 1.00 98.50 80 ASN A O 1
ATOM 595 N N . GLN A 1 81 ? 11.158 -3.129 9.801 1.00 98.69 81 GLN A N 1
ATOM 596 C CA . GLN A 1 81 ? 11.401 -2.165 10.875 1.00 98.69 81 GLN A CA 1
ATOM 597 C C . GLN A 1 81 ? 10.616 -2.536 12.139 1.00 98.69 81 GLN A C 1
ATOM 599 O O . GLN A 1 81 ? 9.401 -2.706 12.087 1.00 98.69 81 GLN A O 1
ATOM 604 N N . GLY A 1 82 ? 11.293 -2.601 13.291 1.00 98.62 82 GLY A N 1
ATOM 605 C CA . GLY A 1 82 ? 10.680 -3.009 14.565 1.00 98.62 82 GLY A CA 1
ATOM 606 C C . GLY A 1 82 ? 9.480 -2.148 14.974 1.00 98.62 82 GLY A C 1
ATOM 607 O O . GLY A 1 82 ? 8.431 -2.678 15.329 1.00 98.62 82 GLY A O 1
ATOM 608 N N . GLN A 1 83 ? 9.587 -0.827 14.801 1.00 98.44 83 GLN A N 1
ATOM 609 C CA . GLN A 1 83 ? 8.519 0.131 15.123 1.00 98.44 83 GLN A CA 1
ATOM 610 C C . GLN A 1 83 ? 7.201 -0.115 14.361 1.00 98.44 83 GLN A C 1
ATOM 612 O O . GLN A 1 83 ? 6.137 0.300 14.814 1.00 98.44 83 GLN A O 1
ATOM 617 N N . ILE A 1 84 ? 7.239 -0.816 13.220 1.00 98.81 84 ILE A N 1
ATOM 618 C CA . ILE A 1 84 ? 6.024 -1.215 12.496 1.00 98.81 84 ILE A CA 1
ATOM 619 C C . ILE A 1 84 ? 5.233 -2.247 13.308 1.00 98.81 84 ILE A C 1
ATOM 621 O O . ILE A 1 84 ? 4.016 -2.130 13.426 1.00 98.81 84 ILE A O 1
ATOM 625 N N . PHE A 1 85 ? 5.913 -3.218 13.919 1.00 98.81 85 PHE A N 1
ATOM 626 C CA . PHE A 1 85 ? 5.283 -4.252 14.745 1.00 98.81 85 PHE A CA 1
ATOM 627 C C . PHE A 1 85 ? 4.744 -3.677 16.060 1.00 98.81 85 PHE A C 1
ATOM 629 O O . PHE A 1 85 ? 3.669 -4.070 16.516 1.00 98.81 85 PHE A O 1
ATOM 636 N N . GLU A 1 86 ? 5.433 -2.686 16.630 1.00 98.88 86 GLU A N 1
ATOM 637 C CA . GLU A 1 86 ? 4.917 -1.913 17.766 1.00 98.88 86 GLU A CA 1
ATOM 638 C C . GLU A 1 86 ? 3.624 -1.172 17.388 1.00 98.88 86 GLU A C 1
ATOM 640 O O . GLU A 1 86 ? 2.622 -1.251 18.108 1.00 98.88 86 GLU A O 1
ATOM 645 N N . ALA A 1 87 ? 3.614 -0.514 16.222 1.00 98.88 87 ALA A N 1
ATOM 646 C CA . ALA A 1 87 ? 2.437 0.171 15.698 1.00 98.88 87 ALA A CA 1
ATOM 647 C C . ALA A 1 87 ? 1.276 -0.797 15.416 1.00 98.88 87 ALA A C 1
ATOM 649 O O . ALA A 1 87 ? 0.134 -0.469 15.735 1.00 98.88 87 ALA A O 1
ATOM 650 N N . TYR A 1 88 ? 1.542 -1.997 14.885 1.00 98.88 88 TYR A N 1
ATOM 651 C CA . TYR A 1 88 ? 0.526 -3.040 14.705 1.00 98.88 88 TYR A CA 1
ATOM 652 C C . TYR A 1 88 ? -0.128 -3.427 16.027 1.00 98.88 88 TYR A C 1
ATOM 654 O O . TYR A 1 88 ? -1.355 -3.391 16.139 1.00 98.88 88 TYR A O 1
ATOM 662 N N . ASN A 1 89 ? 0.680 -3.754 17.037 1.00 98.88 89 ASN A N 1
ATOM 663 C CA . ASN A 1 89 ? 0.174 -4.174 18.337 1.00 98.88 89 ASN A CA 1
ATOM 664 C C . ASN A 1 89 ? -0.734 -3.103 18.960 1.00 98.88 89 ASN A C 1
ATOM 666 O O . ASN A 1 89 ? -1.872 -3.393 19.332 1.00 98.88 89 ASN A O 1
ATOM 670 N N . MET A 1 90 ? -0.282 -1.845 19.000 1.00 98.88 90 MET A N 1
ATOM 671 C CA . MET A 1 90 ? -1.088 -0.742 19.538 1.00 98.88 90 MET A CA 1
ATOM 672 C C . MET A 1 90 ? -2.342 -0.468 18.700 1.00 98.88 90 MET A C 1
ATOM 674 O O . MET A 1 90 ? -3.425 -0.263 19.254 1.00 98.88 90 MET A O 1
ATOM 678 N N . ALA A 1 91 ? -2.232 -0.498 17.369 1.00 98.81 91 ALA A N 1
ATOM 679 C CA . ALA A 1 91 ? -3.367 -0.256 16.488 1.00 98.81 91 ALA A CA 1
ATOM 680 C C . ALA A 1 91 ? -4.457 -1.320 16.645 1.00 98.81 91 ALA A C 1
ATOM 682 O O . ALA A 1 91 ? -5.642 -0.981 16.677 1.00 98.81 91 ALA A O 1
ATOM 683 N N . ALA A 1 92 ? -4.070 -2.591 16.776 1.00 98.88 92 ALA A N 1
ATOM 684 C CA . ALA A 1 92 ? -4.995 -3.689 17.021 1.00 98.88 92 ALA A CA 1
ATOM 685 C C . ALA A 1 92 ? -5.631 -3.575 18.412 1.00 98.88 92 ALA A C 1
ATOM 687 O O . ALA A 1 92 ? -6.859 -3.607 18.528 1.00 98.88 92 ALA A O 1
ATOM 688 N N . LEU A 1 93 ? -4.813 -3.349 19.446 1.00 98.81 93 LEU A N 1
ATOM 689 C CA . LEU A 1 93 ? -5.254 -3.190 20.834 1.00 98.81 93 LEU A CA 1
ATOM 690 C C . LEU A 1 93 ? -6.312 -2.090 20.975 1.00 98.81 93 LEU A C 1
ATOM 692 O O . LEU A 1 93 ? -7.336 -2.275 21.634 1.00 98.81 93 LEU A O 1
ATOM 696 N N . TRP A 1 94 ? -6.090 -0.948 20.326 1.00 98.75 94 TRP A N 1
ATOM 697 C CA . TRP A 1 94 ? -6.998 0.192 20.388 1.00 98.75 94 TRP A CA 1
ATOM 698 C C . TRP A 1 94 ? -8.022 0.223 19.258 1.00 98.75 94 TRP A C 1
ATOM 700 O O . TRP A 1 94 ? -8.782 1.187 19.180 1.00 98.75 94 TRP A O 1
ATOM 710 N N . LYS A 1 95 ? -8.099 -0.803 18.402 1.00 98.62 95 LYS A N 1
ATOM 711 C CA . LYS A 1 95 ? -9.004 -0.854 17.239 1.00 98.62 95 LYS A CA 1
ATOM 712 C C . LYS A 1 95 ? -8.962 0.440 16.416 1.00 98.62 95 LYS A C 1
ATOM 714 O O . LYS A 1 95 ? -9.993 1.080 16.202 1.00 98.62 95 LYS A O 1
ATOM 719 N N . LEU A 1 96 ? -7.765 0.874 16.035 1.00 98.69 96 LEU A N 1
ATOM 720 C CA . LEU A 1 96 ? -7.583 2.114 15.284 1.00 98.69 96 LEU A CA 1
ATOM 721 C C . LEU A 1 96 ? -8.061 1.959 13.830 1.00 98.69 96 LEU A C 1
ATOM 723 O O . LEU A 1 96 ? -7.835 0.900 13.241 1.00 98.69 96 LEU A O 1
ATOM 727 N N . PRO A 1 97 ? -8.660 3.000 13.219 1.00 98.50 97 PRO A N 1
ATOM 728 C CA . PRO A 1 97 ? -9.042 3.013 11.807 1.00 98.50 97 PRO A CA 1
ATOM 729 C C . PRO A 1 97 ? -7.819 3.234 10.891 1.00 98.50 97 PRO A C 1
ATOM 731 O O . PRO A 1 97 ? -7.752 4.201 10.130 1.00 98.50 97 PRO A O 1
ATOM 734 N N . CYS A 1 98 ? -6.821 2.354 11.006 1.00 98.62 98 CYS A N 1
ATOM 735 C CA . CYS A 1 98 ? -5.558 2.414 10.271 1.00 98.62 98 CYS A CA 1
ATOM 736 C C . CYS A 1 98 ? -5.486 1.305 9.213 1.00 98.62 98 CYS A C 1
ATOM 738 O O . CYS A 1 98 ? -5.599 0.122 9.536 1.00 98.62 98 CYS A O 1
ATOM 740 N N . ILE A 1 99 ? -5.250 1.683 7.959 1.00 98.81 99 ILE A N 1
ATOM 741 C CA . ILE A 1 99 ? -4.977 0.754 6.861 1.00 98.81 99 ILE A CA 1
ATOM 742 C C . ILE A 1 99 ? -3.465 0.734 6.642 1.00 98.81 99 ILE A C 1
ATOM 744 O O . ILE A 1 99 ? -2.894 1.696 6.125 1.00 98.81 99 ILE A O 1
ATOM 748 N N . PHE A 1 100 ? -2.814 -0.355 7.039 1.00 98.88 100 PHE A N 1
ATOM 749 C CA . PHE A 1 100 ? -1.380 -0.552 6.850 1.00 98.88 100 PHE A CA 1
ATOM 750 C C . PHE A 1 100 ? -1.109 -1.073 5.440 1.00 98.88 100 PHE A C 1
ATOM 752 O O . PHE A 1 100 ? -1.575 -2.145 5.068 1.00 98.88 100 PHE A O 1
ATOM 759 N N . LEU A 1 101 ? -0.361 -0.310 4.654 1.00 98.56 101 LEU A N 1
ATOM 760 C CA . LEU A 1 101 ? -0.179 -0.520 3.223 1.00 98.56 101 LEU A CA 1
ATOM 761 C C . LEU A 1 101 ? 1.280 -0.838 2.907 1.00 98.56 101 LEU A C 1
ATOM 763 O O . LEU A 1 101 ? 2.131 0.045 2.983 1.00 98.56 101 LEU A O 1
ATOM 767 N N . CYS A 1 102 ? 1.560 -2.083 2.524 1.00 98.75 102 CYS A N 1
ATOM 768 C CA . CYS A 1 102 ? 2.880 -2.476 2.045 1.00 98.75 102 CYS A CA 1
ATOM 769 C C . CYS A 1 102 ? 2.939 -2.358 0.518 1.00 98.75 102 CYS A C 1
ATOM 771 O O . CYS A 1 102 ? 2.332 -3.163 -0.186 1.00 98.75 102 CYS A O 1
ATOM 773 N N . GLU A 1 103 ? 3.665 -1.369 0.002 1.00 98.69 103 GLU A N 1
ATOM 774 C CA . GLU A 1 103 ? 3.989 -1.259 -1.422 1.00 98.69 103 GLU A CA 1
ATOM 775 C C . GLU A 1 103 ? 5.172 -2.182 -1.735 1.00 98.69 103 GLU A C 1
ATOM 777 O O . GLU A 1 103 ? 6.338 -1.800 -1.607 1.00 98.69 103 GLU A O 1
ATOM 782 N N . ASN A 1 104 ? 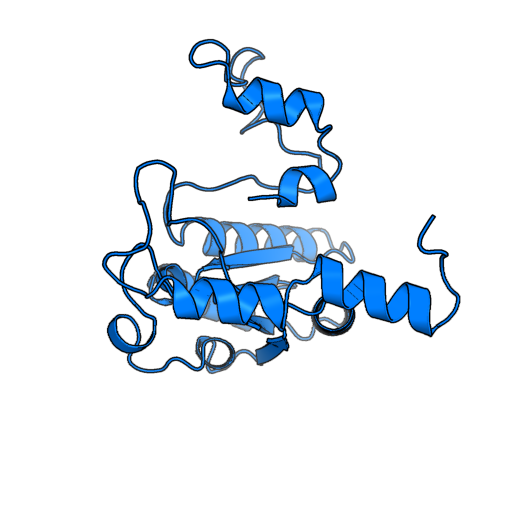4.864 -3.420 -2.119 1.00 98.69 104 ASN A N 1
ATOM 783 C CA . ASN A 1 104 ? 5.863 -4.419 -2.463 1.00 98.69 104 ASN A CA 1
ATOM 784 C C . ASN A 1 104 ? 6.255 -4.262 -3.934 1.00 98.69 104 ASN A C 1
ATOM 786 O O . ASN A 1 104 ? 5.533 -4.709 -4.826 1.00 98.69 104 ASN A O 1
ATOM 790 N N . ASN A 1 105 ? 7.404 -3.627 -4.180 1.00 98.25 105 ASN A N 1
ATOM 791 C CA . ASN A 1 105 ? 7.968 -3.455 -5.522 1.00 98.25 105 ASN A CA 1
ATOM 792 C C . ASN A 1 105 ? 9.122 -4.428 -5.820 1.00 98.25 105 ASN A C 1
ATOM 794 O O . ASN A 1 105 ? 9.856 -4.229 -6.791 1.00 98.25 105 ASN A O 1
ATOM 798 N N . ARG A 1 106 ? 9.246 -5.484 -5.000 1.00 98.31 106 ARG A N 1
ATOM 799 C CA . ARG A 1 106 ? 10.264 -6.549 -5.016 1.00 98.31 106 ARG A CA 1
ATOM 800 C C . ARG A 1 106 ? 11.659 -6.170 -4.509 1.00 98.31 106 ARG A C 1
ATOM 802 O O . ARG A 1 106 ? 12.459 -7.079 -4.283 1.00 98.31 106 ARG A O 1
ATOM 809 N N . TYR A 1 107 ? 11.971 -4.884 -4.321 1.00 98.44 107 TYR A N 1
ATOM 810 C CA . TYR A 1 107 ? 13.331 -4.451 -3.988 1.00 98.44 107 TYR A CA 1
ATOM 811 C C . TYR A 1 107 ? 13.388 -3.282 -2.996 1.00 98.44 107 TYR A C 1
ATOM 813 O O . TYR A 1 107 ? 13.130 -2.122 -3.341 1.00 98.44 107 TYR A O 1
ATOM 821 N N . GLY A 1 108 ? 13.928 -3.556 -1.809 1.00 97.19 108 GLY A N 1
ATOM 822 C CA . GLY A 1 108 ? 14.348 -2.547 -0.844 1.00 97.19 108 GLY A CA 1
ATOM 823 C C . GLY A 1 108 ? 15.719 -1.994 -1.223 1.00 97.19 108 GLY A C 1
ATOM 824 O O . GLY A 1 108 ? 16.741 -2.626 -0.952 1.00 97.19 108 GLY A O 1
ATOM 825 N N . MET A 1 109 ? 15.750 -0.821 -1.862 1.00 95.62 109 MET A N 1
ATOM 826 C CA . MET A 1 109 ? 16.955 -0.272 -2.497 1.00 95.62 109 MET A CA 1
ATOM 827 C C . MET A 1 109 ? 17.526 -1.256 -3.535 1.00 95.62 109 MET A C 1
ATOM 829 O O . MET A 1 109 ? 16.980 -1.340 -4.630 1.00 95.62 109 MET A O 1
ATOM 833 N N . GLY A 1 110 ? 18.567 -2.024 -3.204 1.00 96.44 110 GLY A N 1
ATOM 834 C CA . GLY A 1 110 ? 19.163 -3.050 -4.073 1.00 96.44 110 GLY A CA 1
ATOM 835 C C . GLY A 1 110 ? 19.023 -4.486 -3.556 1.00 96.44 110 GLY A C 1
ATOM 836 O O . GLY A 1 110 ? 19.649 -5.402 -4.089 1.00 96.44 110 GLY A O 1
ATOM 837 N N . THR A 1 111 ? 18.246 -4.704 -2.494 1.00 98.06 111 THR A N 1
ATOM 838 C CA . THR A 1 111 ? 18.067 -6.026 -1.878 1.00 98.06 111 THR A CA 1
ATOM 839 C C . THR A 1 111 ? 16.688 -6.570 -2.222 1.00 98.06 111 THR A C 1
ATOM 841 O O . THR A 1 111 ? 15.688 -5.911 -1.945 1.00 98.06 111 THR A O 1
ATOM 844 N N . SER A 1 112 ? 16.630 -7.762 -2.824 1.00 98.50 112 SER A N 1
ATOM 845 C CA . SER A 1 112 ? 15.357 -8.411 -3.152 1.00 98.50 112 SER A CA 1
ATOM 846 C C . SER A 1 112 ? 14.625 -8.875 -1.892 1.00 98.50 112 SER A C 1
ATOM 848 O O . SER A 1 112 ? 15.249 -9.115 -0.850 1.00 98.50 112 SER A O 1
ATOM 850 N N . VAL A 1 113 ? 13.306 -9.033 -1.987 1.00 98.56 113 VAL A N 1
ATOM 851 C CA . VAL A 1 113 ? 12.464 -9.459 -0.857 1.00 98.56 113 VAL A CA 1
ATOM 852 C C . VAL A 1 113 ? 12.894 -10.801 -0.265 1.00 98.56 113 VAL A C 1
ATOM 854 O O . VAL A 1 113 ? 12.926 -10.940 0.955 1.00 98.56 113 VAL A O 1
ATOM 857 N N . GLU A 1 114 ? 13.337 -11.749 -1.092 1.00 98.56 114 GLU A N 1
ATOM 858 C CA . GLU A 1 114 ? 13.798 -13.081 -0.671 1.00 98.56 114 GLU A CA 1
ATOM 859 C C . GLU A 1 114 ? 15.094 -13.018 0.144 1.00 98.56 114 GLU A C 1
ATOM 861 O O . GLU A 1 114 ? 15.371 -13.893 0.960 1.00 98.56 114 GLU A O 1
ATOM 866 N N . ARG A 1 115 ? 15.905 -11.978 -0.078 1.00 98.38 115 ARG A N 1
ATOM 867 C CA . ARG A 1 115 ? 17.160 -11.748 0.649 1.00 98.38 115 ARG A CA 1
ATOM 868 C C . ARG A 1 115 ? 16.961 -10.907 1.906 1.00 98.38 115 ARG A C 1
ATOM 870 O O . ARG A 1 115 ? 17.807 -10.949 2.794 1.00 98.38 115 ARG A O 1
ATOM 877 N N . ALA A 1 116 ? 15.891 -10.116 1.959 1.00 98.31 116 ALA A N 1
ATOM 878 C CA . ALA A 1 116 ? 15.627 -9.178 3.045 1.00 98.31 116 ALA A CA 1
ATOM 879 C C . ALA A 1 116 ? 14.639 -9.714 4.090 1.00 98.31 116 ALA A C 1
ATOM 881 O O . ALA A 1 116 ? 14.717 -9.319 5.251 1.00 98.31 116 ALA A O 1
ATOM 882 N N . ALA A 1 117 ? 13.691 -10.570 3.705 1.00 98.44 117 ALA A N 1
ATOM 883 C CA . ALA A 1 117 ? 12.638 -11.062 4.582 1.00 98.44 117 ALA A CA 1
ATOM 884 C C . ALA A 1 117 ? 12.571 -12.593 4.562 1.00 98.44 117 ALA A C 1
ATOM 886 O O . ALA A 1 117 ? 12.470 -13.210 3.508 1.00 98.44 117 ALA A O 1
ATOM 887 N N . ALA A 1 118 ? 12.556 -13.206 5.750 1.00 98.56 118 ALA A N 1
ATOM 888 C CA . ALA A 1 118 ? 12.410 -14.658 5.887 1.00 98.56 118 ALA A CA 1
ATOM 889 C C . ALA A 1 118 ? 11.043 -15.171 5.392 1.00 98.56 118 ALA A C 1
ATOM 891 O O . ALA A 1 118 ? 10.922 -16.314 4.963 1.00 98.56 118 ALA A O 1
ATOM 892 N N . SER A 1 119 ? 10.016 -14.319 5.448 1.00 98.25 119 SER A N 1
ATOM 893 C CA . SER A 1 119 ? 8.714 -14.545 4.827 1.00 98.25 119 SER A CA 1
ATOM 894 C C . SER A 1 119 ? 8.354 -13.334 3.974 1.00 98.25 119 SER A C 1
ATOM 896 O O . SER A 1 119 ? 8.337 -12.204 4.472 1.00 98.25 119 SER A O 1
ATOM 898 N N . THR A 1 120 ? 8.059 -13.587 2.701 1.00 98.62 120 THR A N 1
ATOM 899 C CA . THR A 1 120 ? 7.691 -12.581 1.694 1.00 98.62 120 THR A CA 1
ATOM 900 C C . THR A 1 120 ? 6.175 -12.393 1.561 1.00 98.62 120 THR A C 1
ATOM 902 O O . THR A 1 120 ? 5.718 -11.619 0.727 1.00 98.62 120 THR A O 1
ATOM 905 N N . ASP A 1 121 ? 5.377 -13.055 2.407 1.00 98.69 121 ASP A N 1
ATOM 906 C CA . ASP A 1 121 ? 3.936 -12.811 2.532 1.00 98.69 121 ASP A CA 1
ATOM 907 C C . ASP A 1 121 ? 3.689 -11.561 3.408 1.00 98.69 121 ASP A C 1
ATOM 909 O O . ASP A 1 121 ? 3.309 -11.663 4.580 1.00 98.69 121 ASP A O 1
ATOM 913 N N . TYR A 1 122 ? 3.918 -10.361 2.861 1.00 98.75 122 TYR A N 1
ATOM 914 C CA . TYR A 1 122 ? 3.862 -9.103 3.623 1.00 98.75 122 TYR A CA 1
ATOM 915 C C . TYR A 1 122 ? 2.488 -8.826 4.240 1.00 98.75 122 TYR A C 1
ATOM 917 O O . TYR A 1 122 ? 2.415 -8.374 5.383 1.00 98.75 122 TYR A O 1
ATOM 925 N N . TYR A 1 123 ? 1.401 -9.172 3.547 1.00 98.69 123 TYR A N 1
ATOM 926 C CA . TYR A 1 123 ? 0.033 -9.062 4.076 1.00 98.69 123 TYR A CA 1
ATOM 927 C C . TYR A 1 123 ? -0.221 -9.876 5.360 1.00 98.69 123 TYR A C 1
ATOM 929 O O . TYR A 1 123 ? -1.167 -9.573 6.081 1.00 98.69 123 TYR A O 1
ATOM 937 N N . LYS A 1 124 ? 0.604 -10.888 5.673 1.00 98.75 124 LYS A N 1
ATOM 938 C CA . LYS A 1 124 ? 0.479 -11.712 6.892 1.00 98.75 124 LYS A CA 1
ATOM 939 C C . LYS A 1 124 ? 1.355 -11.238 8.051 1.00 98.75 124 LYS A C 1
ATOM 941 O O . LYS A 1 124 ? 1.226 -11.756 9.156 1.00 98.75 124 LYS A O 1
ATOM 946 N N . ARG A 1 125 ? 2.246 -10.264 7.834 1.00 98.50 125 ARG A N 1
ATOM 947 C CA . ARG A 1 125 ? 3.221 -9.814 8.848 1.00 98.50 125 ARG A CA 1
ATOM 948 C C . ARG A 1 125 ? 2.577 -9.125 10.052 1.00 98.50 125 ARG A C 1
ATOM 950 O O . ARG A 1 125 ? 3.220 -9.009 11.085 1.00 98.50 125 ARG A O 1
ATOM 957 N N . GLY A 1 126 ? 1.320 -8.701 9.928 1.00 97.88 126 GLY A N 1
ATOM 958 C CA . GLY A 1 126 ? 0.527 -8.192 11.044 1.00 97.88 126 GLY A CA 1
ATOM 959 C C . GLY A 1 126 ? 0.063 -9.262 12.035 1.00 97.88 126 GLY A C 1
ATOM 960 O O . GLY A 1 126 ? -0.505 -8.890 13.055 1.00 97.88 126 GLY A O 1
ATOM 961 N N . GLU A 1 127 ? 0.281 -10.551 11.738 1.00 97.50 127 GLU A N 1
ATOM 962 C CA . GLU A 1 127 ? -0.111 -11.724 12.533 1.00 97.50 127 GLU A CA 1
ATOM 963 C C . GLU A 1 127 ? -1.589 -11.709 12.960 1.00 97.50 127 GLU A C 1
ATOM 965 O O . GLU A 1 127 ? -2.446 -12.267 12.280 1.00 97.50 127 GLU A O 1
ATOM 970 N N . PHE A 1 128 ? -1.898 -11.041 14.070 1.00 98.25 128 PHE A N 1
ATOM 971 C CA . PHE A 1 128 ? -3.242 -10.852 14.614 1.00 98.25 128 PHE A CA 1
ATOM 972 C C . PHE A 1 128 ? -4.086 -9.808 13.858 1.00 98.25 128 PHE A C 1
ATOM 974 O O . PHE A 1 128 ? -5.293 -9.722 14.090 1.00 98.25 128 PHE A O 1
ATOM 981 N N . ILE A 1 129 ? -3.486 -9.011 12.967 1.00 98.75 129 ILE A N 1
ATOM 982 C CA . ILE A 1 129 ? -4.209 -8.073 12.094 1.00 98.75 129 ILE A CA 1
ATOM 983 C C . ILE A 1 129 ? -4.600 -8.781 10.786 1.00 98.75 129 ILE A C 1
ATOM 985 O O . ILE A 1 129 ? -3.723 -9.344 10.127 1.00 98.75 129 ILE A O 1
ATOM 989 N N . PRO A 1 130 ? -5.880 -8.735 10.355 1.00 98.69 130 PRO A N 1
ATOM 990 C CA . PRO A 1 130 ? -6.281 -9.307 9.074 1.00 98.69 130 PRO A CA 1
ATOM 991 C C . PRO A 1 130 ? -5.568 -8.604 7.917 1.00 98.69 130 PRO A C 1
ATOM 993 O O . PRO A 1 130 ? -5.367 -7.391 7.951 1.00 98.69 130 PRO A O 1
ATOM 996 N N . GLY A 1 131 ? -5.233 -9.353 6.867 1.00 98.62 131 GLY A N 1
ATOM 997 C CA . GLY A 1 131 ? -4.542 -8.805 5.707 1.00 98.62 131 GLY A CA 1
ATOM 998 C C . GLY A 1 131 ? -5.035 -9.364 4.380 1.00 98.62 131 GLY A C 1
ATOM 999 O O . GLY A 1 131 ? -5.499 -10.502 4.309 1.00 98.62 131 GLY A O 1
ATOM 1000 N N . LEU A 1 132 ? -4.908 -8.564 3.322 1.00 98.69 132 LEU A N 1
ATOM 1001 C CA . LEU A 1 132 ? -5.160 -8.975 1.942 1.00 98.69 132 LEU A CA 1
ATOM 1002 C C . LEU A 1 132 ? -3.991 -8.599 1.027 1.00 98.69 132 LEU A C 1
ATOM 1004 O O . LEU A 1 132 ? -3.301 -7.606 1.255 1.00 98.69 132 LEU A O 1
ATOM 1008 N N . ARG A 1 133 ? -3.792 -9.393 -0.024 1.00 98.81 133 ARG A N 1
ATOM 1009 C CA . ARG A 1 133 ? -2.822 -9.122 -1.088 1.00 98.81 133 ARG A CA 1
ATOM 1010 C C . ARG A 1 133 ? -3.561 -8.723 -2.357 1.00 98.81 133 ARG A C 1
ATOM 1012 O O . ARG A 1 133 ? -4.570 -9.337 -2.699 1.00 98.81 133 ARG A O 1
ATOM 1019 N N . VAL A 1 134 ? -3.072 -7.685 -3.020 1.00 98.75 134 VAL A N 1
ATOM 1020 C CA . VAL A 1 134 ? -3.744 -7.004 -4.127 1.00 98.75 134 VAL A CA 1
ATOM 1021 C C . VAL A 1 134 ? -2.761 -6.841 -5.274 1.00 98.75 134 VAL A C 1
ATOM 1023 O O . VAL A 1 134 ? -1.592 -6.520 -5.056 1.00 98.75 134 VAL A O 1
ATOM 1026 N N . ASP A 1 135 ? -3.254 -7.020 -6.495 1.00 98.62 135 ASP A N 1
ATOM 1027 C CA . ASP A 1 135 ? -2.528 -6.611 -7.691 1.00 98.62 135 ASP A CA 1
ATOM 1028 C C . ASP A 1 135 ? -2.414 -5.078 -7.721 1.00 98.62 135 ASP A C 1
ATOM 1030 O O . ASP A 1 135 ? -3.395 -4.368 -7.943 1.00 98.62 135 ASP A O 1
ATOM 1034 N N . GLY A 1 136 ? -1.210 -4.576 -7.449 1.00 98.38 136 GLY A N 1
ATOM 1035 C CA . GLY A 1 136 ? -0.880 -3.155 -7.434 1.00 98.38 136 GLY A CA 1
ATOM 1036 C C . GLY A 1 136 ? -0.630 -2.562 -8.822 1.00 98.38 136 GLY A C 1
ATOM 1037 O O . GLY A 1 136 ? -0.383 -1.361 -8.916 1.00 98.38 136 GLY A O 1
ATOM 1038 N N . MET A 1 137 ? -0.677 -3.372 -9.883 1.00 98.31 137 MET A N 1
ATOM 1039 C CA . MET A 1 137 ? -0.593 -2.917 -11.274 1.00 98.31 137 MET A CA 1
ATOM 1040 C C . MET A 1 137 ? -1.983 -2.661 -11.880 1.00 98.31 137 MET A C 1
ATOM 1042 O O . MET A 1 137 ? -2.104 -1.989 -12.901 1.00 98.31 137 MET A O 1
ATOM 1046 N N . ASP A 1 138 ? -3.051 -3.132 -11.233 1.00 98.31 138 ASP A N 1
ATOM 1047 C CA . ASP A 1 138 ? -4.432 -2.915 -11.655 1.00 98.31 138 ASP A CA 1
ATOM 1048 C C . ASP A 1 138 ? -5.134 -1.863 -10.779 1.00 98.31 138 ASP A C 1
ATOM 1050 O O . ASP A 1 138 ? -5.519 -2.108 -9.633 1.00 98.31 138 ASP A O 1
ATOM 1054 N N . VAL A 1 139 ? -5.380 -0.683 -11.356 1.00 97.56 139 VAL A N 1
ATOM 1055 C CA . VAL A 1 139 ? -6.053 0.436 -10.674 1.00 97.56 139 VAL A CA 1
ATOM 1056 C C . VAL A 1 139 ? -7.446 0.079 -10.136 1.00 97.56 139 VAL A C 1
ATOM 1058 O O . VAL A 1 139 ? -7.859 0.609 -9.103 1.00 97.56 139 VAL A O 1
ATOM 1061 N N . LEU A 1 140 ? -8.185 -0.821 -10.795 1.00 97.75 140 LEU A N 1
ATOM 1062 C CA . LEU A 1 140 ? -9.509 -1.241 -10.335 1.00 97.75 140 LEU A CA 1
ATOM 1063 C C . LEU A 1 140 ? -9.393 -2.198 -9.146 1.00 97.75 140 LEU A C 1
ATOM 1065 O O . LEU A 1 140 ? -10.148 -2.039 -8.185 1.00 97.75 140 LEU A O 1
ATOM 1069 N N . CYS A 1 141 ? -8.422 -3.118 -9.163 1.00 98.25 141 CYS A N 1
ATOM 1070 C CA . CYS A 1 141 ? -8.116 -3.980 -8.017 1.00 98.25 141 CYS A CA 1
ATOM 1071 C C . CYS A 1 141 ? -7.739 -3.149 -6.787 1.00 98.25 141 CYS A C 1
ATOM 1073 O O . CYS A 1 141 ? -8.341 -3.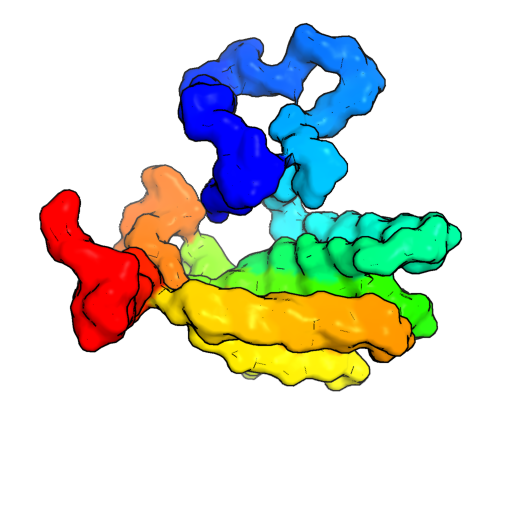318 -5.725 1.00 98.25 141 CYS A O 1
ATOM 1075 N N . VAL A 1 142 ? -6.815 -2.193 -6.940 1.00 98.38 142 VAL A N 1
ATOM 1076 C CA . VAL A 1 142 ? -6.408 -1.287 -5.852 1.00 98.38 142 VAL A CA 1
ATOM 1077 C C . VAL A 1 142 ? -7.597 -0.474 -5.339 1.00 98.38 142 VAL A C 1
ATOM 1079 O O . VAL A 1 142 ? -7.784 -0.354 -4.125 1.00 98.38 142 VAL A O 1
ATOM 1082 N N . ARG A 1 143 ? -8.445 0.051 -6.235 1.00 98.19 143 ARG A N 1
ATOM 1083 C CA . ARG A 1 143 ? -9.641 0.821 -5.861 1.00 98.19 143 ARG A CA 1
ATOM 1084 C C . ARG A 1 143 ? -10.618 -0.009 -5.031 1.00 98.19 143 ARG A C 1
ATOM 1086 O O . ARG A 1 143 ? -11.072 0.462 -3.989 1.00 98.19 143 ARG A O 1
ATOM 1093 N N . GLU A 1 144 ? -10.970 -1.210 -5.482 1.00 98.50 144 GLU A N 1
ATOM 1094 C CA . GLU A 1 144 ? -11.940 -2.057 -4.777 1.00 98.50 144 GLU A CA 1
ATOM 1095 C C . GLU A 1 144 ? -11.390 -2.568 -3.441 1.00 98.50 144 GLU A C 1
ATOM 1097 O O . GLU A 1 144 ? -12.086 -2.506 -2.426 1.00 98.50 144 GLU A O 1
ATOM 1102 N N . ALA A 1 145 ? -10.116 -2.958 -3.398 1.00 98.56 145 ALA A N 1
ATOM 1103 C CA . ALA A 1 145 ? -9.451 -3.351 -2.160 1.00 98.56 145 ALA A CA 1
ATOM 1104 C C . ALA A 1 145 ? -9.382 -2.196 -1.144 1.00 98.56 145 ALA A C 1
ATOM 1106 O O . ALA A 1 145 ? -9.680 -2.380 0.037 1.00 98.56 145 ALA A O 1
ATOM 1107 N N . THR A 1 146 ? -9.089 -0.977 -1.608 1.00 98.25 146 THR A N 1
ATOM 1108 C CA . THR A 1 146 ? -9.076 0.223 -0.758 1.00 98.25 146 THR A CA 1
ATOM 1109 C C . THR A 1 146 ? -10.467 0.546 -0.214 1.00 98.25 146 THR A C 1
ATOM 1111 O O . THR A 1 146 ? -10.602 0.847 0.972 1.00 98.25 146 THR A O 1
ATOM 1114 N N . LYS A 1 147 ? -11.525 0.445 -1.034 1.00 98.31 147 LYS A N 1
ATOM 1115 C CA . LYS A 1 147 ? -12.912 0.615 -0.563 1.00 98.31 147 LYS A CA 1
ATOM 1116 C C . LYS A 1 147 ? -13.267 -0.411 0.512 1.00 98.31 147 LYS A C 1
ATOM 1118 O O . LYS A 1 147 ? -13.843 -0.038 1.533 1.00 98.31 147 LYS A O 1
ATOM 1123 N N . PHE A 1 148 ? -12.904 -1.676 0.298 1.00 98.69 148 PHE A N 1
ATOM 1124 C CA . PHE A 1 148 ? -13.125 -2.756 1.258 1.00 98.69 148 PHE A CA 1
ATOM 1125 C C . PHE A 1 148 ? -12.411 -2.489 2.592 1.00 98.69 148 PHE A C 1
ATOM 1127 O O . PHE A 1 148 ? -13.043 -2.529 3.650 1.00 98.69 148 PHE A O 1
ATOM 1134 N N . ALA A 1 149 ? -11.118 -2.159 2.547 1.00 98.44 149 ALA A N 1
ATOM 1135 C CA . ALA A 1 149 ? -10.316 -1.869 3.733 1.00 98.44 149 ALA A CA 1
ATOM 1136 C C . ALA A 1 149 ? -10.829 -0.631 4.489 1.00 98.44 149 ALA A C 1
ATOM 1138 O O . ALA A 1 149 ? -10.967 -0.654 5.712 1.00 98.44 149 ALA A O 1
ATOM 1139 N N . ALA A 1 150 ? -11.205 0.430 3.771 1.00 97.94 150 ALA A N 1
ATOM 1140 C CA . ALA A 1 150 ? -11.782 1.622 4.384 1.00 97.94 150 ALA A CA 1
ATOM 1141 C C . ALA A 1 150 ? -13.131 1.328 5.055 1.00 97.94 150 ALA A C 1
ATOM 1143 O O . ALA A 1 150 ? -13.359 1.770 6.178 1.00 97.94 150 ALA A O 1
ATOM 1144 N N . ALA A 1 151 ? -14.008 0.545 4.418 1.00 98.25 151 ALA A N 1
ATOM 1145 C CA . ALA A 1 151 ? -15.267 0.119 5.026 1.00 98.25 151 ALA A CA 1
ATOM 1146 C C . ALA A 1 151 ? -15.045 -0.752 6.277 1.00 98.25 151 ALA A C 1
ATOM 1148 O O . ALA A 1 151 ? -15.763 -0.599 7.265 1.00 98.25 151 ALA A O 1
ATOM 1149 N N . HIS A 1 152 ? -14.033 -1.628 6.273 1.00 98.44 152 HIS A N 1
ATOM 1150 C CA . HIS A 1 152 ? -13.635 -2.408 7.447 1.00 98.44 152 HIS A CA 1
ATOM 1151 C C . HIS A 1 152 ? -13.262 -1.503 8.632 1.00 98.44 152 HIS A C 1
ATOM 1153 O O . HIS A 1 152 ? -13.797 -1.679 9.729 1.00 98.44 152 HIS A O 1
ATOM 1159 N N . CYS A 1 153 ? -12.391 -0.516 8.403 1.00 98.06 153 CYS A N 1
ATOM 1160 C CA . CYS A 1 153 ? -11.948 0.416 9.438 1.00 98.06 153 CYS A CA 1
ATOM 1161 C C . CYS A 1 153 ? -13.088 1.314 9.946 1.00 98.06 153 CYS A C 1
ATOM 1163 O O . CYS A 1 153 ? -13.257 1.436 11.160 1.00 98.06 153 CYS A O 1
ATOM 1165 N N . ARG A 1 154 ? -13.916 1.871 9.048 1.00 97.31 154 ARG A N 1
ATOM 1166 C CA . ARG A 1 154 ? -15.092 2.692 9.414 1.00 97.31 154 ARG A CA 1
ATOM 1167 C C . ARG A 1 154 ? -16.132 1.919 10.223 1.00 97.31 154 ARG A C 1
ATOM 1169 O O . ARG A 1 154 ? -16.748 2.465 11.127 1.00 97.31 154 ARG A O 1
ATOM 1176 N N . ALA A 1 155 ? -16.271 0.615 9.976 1.00 97.75 155 ALA A N 1
ATOM 1177 C CA . ALA A 1 155 ? -17.131 -0.262 10.771 1.00 97.75 155 ALA A CA 1
ATOM 1178 C C . ALA A 1 155 ? -16.585 -0.564 12.187 1.00 97.75 155 ALA A C 1
ATOM 1180 O O . ALA A 1 155 ? -17.160 -1.389 12.898 1.00 97.75 155 ALA A O 1
ATOM 1181 N N . GLY A 1 156 ? -15.463 0.041 12.600 1.00 97.31 156 GLY A N 1
ATOM 1182 C CA . GLY A 1 156 ? -14.888 -0.123 13.938 1.00 97.31 156 GLY A CA 1
ATOM 1183 C C . GLY A 1 156 ? -14.233 -1.486 14.184 1.00 97.31 156 GLY A C 1
ATOM 1184 O O . GLY A 1 156 ? -14.004 -1.863 15.336 1.00 97.31 156 GLY A O 1
ATOM 1185 N N . LYS A 1 157 ? -13.927 -2.239 13.118 1.00 98.38 157 LYS A N 1
ATOM 1186 C CA . LYS A 1 157 ? -13.309 -3.575 13.209 1.00 98.38 157 LYS A CA 1
ATOM 1187 C C . LYS A 1 157 ? -11.812 -3.532 13.539 1.00 98.38 157 LYS A C 1
ATOM 1189 O O . LYS A 1 157 ? -11.245 -4.564 13.881 1.00 98.38 157 LYS A O 1
ATOM 1194 N N . GLY A 1 158 ? -11.218 -2.338 13.533 1.00 98.44 158 GLY A N 1
ATOM 1195 C CA . GLY A 1 158 ? -9.810 -2.106 13.830 1.00 98.44 158 GLY A CA 1
ATOM 1196 C C . GLY A 1 158 ? -8.958 -1.966 12.566 1.00 98.44 158 GLY A C 1
ATOM 1197 O O . GLY A 1 158 ? -9.494 -1.605 11.510 1.00 98.44 158 GLY A O 1
ATOM 1198 N N . PRO A 1 159 ? -7.636 -2.181 12.681 1.00 98.81 159 PRO A N 1
ATOM 1199 C CA . PRO A 1 159 ? -6.723 -2.024 11.562 1.00 98.81 159 PRO A CA 1
ATOM 1200 C C . PRO A 1 159 ? -6.802 -3.201 10.588 1.00 98.81 159 PRO A C 1
ATOM 1202 O O . PRO A 1 159 ? -7.258 -4.291 10.934 1.00 98.81 159 PRO A O 1
ATOM 1205 N N . ILE A 1 160 ? -6.291 -2.988 9.378 1.00 98.88 160 ILE A N 1
ATOM 1206 C CA . ILE A 1 160 ? -6.172 -4.018 8.340 1.00 98.88 160 ILE A CA 1
ATOM 1207 C C . ILE A 1 160 ? -4.871 -3.820 7.553 1.00 98.88 160 ILE A C 1
ATOM 1209 O O . ILE A 1 160 ? -4.476 -2.681 7.296 1.00 98.88 160 ILE A O 1
ATOM 1213 N N . LEU A 1 161 ? -4.199 -4.914 7.182 1.00 98.81 161 LEU A N 1
ATOM 1214 C CA . LEU A 1 161 ? -3.054 -4.891 6.270 1.00 98.81 161 LEU A CA 1
ATOM 1215 C C . LEU A 1 161 ? -3.498 -5.047 4.812 1.00 98.81 161 LEU A C 1
ATOM 1217 O O . LEU A 1 161 ? -4.381 -5.836 4.481 1.00 98.81 161 LEU A O 1
ATOM 1221 N N . MET A 1 162 ? -2.817 -4.347 3.917 1.00 98.81 162 MET A N 1
ATOM 1222 C CA . MET A 1 162 ? -2.981 -4.485 2.480 1.00 98.81 162 MET A CA 1
ATOM 1223 C C . MET A 1 162 ? -1.608 -4.469 1.807 1.00 98.81 162 MET A C 1
ATOM 1225 O O . MET A 1 162 ? -0.893 -3.473 1.855 1.00 98.81 162 MET A O 1
ATOM 1229 N N . GLU A 1 163 ? -1.225 -5.584 1.191 1.00 98.88 163 GLU A N 1
ATOM 1230 C CA . GLU A 1 163 ? -0.026 -5.663 0.354 1.00 98.88 163 GLU A CA 1
ATOM 1231 C C . GLU A 1 163 ? -0.402 -5.353 -1.093 1.00 98.88 163 GLU A C 1
ATOM 1233 O O . GLU A 1 163 ? -1.209 -6.066 -1.689 1.00 98.88 163 GLU A O 1
ATOM 1238 N N . LEU A 1 164 ? 0.201 -4.310 -1.658 1.00 98.75 164 LEU A N 1
ATOM 1239 C CA . LEU A 1 164 ? 0.087 -3.967 -3.069 1.00 98.75 164 LEU A CA 1
ATOM 1240 C C . LEU A 1 164 ? 1.308 -4.518 -3.803 1.00 98.75 164 LEU A C 1
ATOM 1242 O O . LEU A 1 164 ? 2.420 -4.018 -3.627 1.00 98.75 164 LEU A O 1
ATOM 1246 N N . GLN A 1 165 ? 1.102 -5.543 -4.627 1.00 98.75 165 GLN A N 1
ATOM 1247 C CA . GLN A 1 165 ? 2.153 -6.104 -5.472 1.00 98.75 165 GLN A CA 1
ATOM 1248 C C . GLN A 1 165 ? 2.315 -5.221 -6.706 1.00 98.75 165 GLN A C 1
ATOM 1250 O O . GLN A 1 165 ? 1.501 -5.267 -7.622 1.00 98.75 165 GLN A O 1
ATOM 1255 N N . THR A 1 166 ? 3.343 -4.384 -6.712 1.00 98.56 166 THR A N 1
ATOM 1256 C CA . THR A 1 166 ? 3.592 -3.398 -7.766 1.00 98.56 166 THR A CA 1
ATOM 1257 C C . THR A 1 166 ? 5.031 -3.508 -8.272 1.00 98.56 166 THR A C 1
ATOM 1259 O O . THR A 1 166 ? 5.745 -4.463 -7.959 1.00 98.56 166 THR A O 1
ATOM 1262 N N . TYR A 1 167 ? 5.475 -2.558 -9.092 1.00 98.38 167 TYR A N 1
ATOM 1263 C CA . TYR A 1 167 ? 6.827 -2.550 -9.626 1.00 98.38 167 TYR A CA 1
ATOM 1264 C C . TYR A 1 167 ? 7.313 -1.135 -9.949 1.00 98.38 167 TYR A C 1
ATOM 1266 O O . TYR A 1 167 ? 6.568 -0.308 -10.473 1.00 98.38 167 TYR A O 1
ATOM 1274 N N . ARG A 1 168 ? 8.597 -0.858 -9.683 1.00 97.50 168 ARG A N 1
ATOM 1275 C CA . ARG A 1 168 ? 9.249 0.403 -10.072 1.00 97.50 168 ARG A CA 1
ATOM 1276 C C . ARG A 1 168 ? 10.125 0.207 -11.307 1.00 97.50 168 ARG A C 1
ATOM 1278 O O . ARG A 1 168 ? 11.045 -0.611 -11.302 1.00 97.50 168 ARG A O 1
ATOM 1285 N N . TYR A 1 169 ? 9.888 0.992 -12.355 1.00 96.56 169 TYR A N 1
ATOM 1286 C CA . TYR A 1 169 ? 10.692 0.897 -13.579 1.00 96.56 169 TYR A CA 1
ATOM 1287 C C . TYR A 1 169 ? 12.098 1.483 -13.423 1.00 96.56 169 TYR A C 1
ATOM 1289 O O . TYR A 1 169 ? 13.060 0.913 -13.928 1.00 96.56 169 TYR A O 1
ATOM 1297 N N . HIS A 1 170 ? 12.229 2.590 -12.696 1.00 95.94 170 HIS A N 1
ATOM 1298 C CA . HIS A 1 170 ? 13.522 3.207 -12.398 1.00 95.94 170 HIS A CA 1
ATOM 1299 C C . HIS A 1 170 ? 14.215 2.518 -11.216 1.00 95.94 170 HIS A C 1
ATOM 1301 O O . HIS A 1 170 ? 13.591 1.728 -10.493 1.00 95.94 170 HIS A O 1
ATOM 1307 N N . GLY A 1 171 ? 15.503 2.818 -11.028 1.00 92.50 171 GLY A N 1
ATOM 1308 C CA . GLY A 1 171 ? 16.270 2.484 -9.827 1.00 92.50 171 GLY A CA 1
ATOM 1309 C C . GLY A 1 171 ? 15.689 3.089 -8.541 1.00 92.50 171 GLY A C 1
ATOM 1310 O O . GLY A 1 171 ? 14.622 3.703 -8.554 1.00 92.50 171 GLY A O 1
ATOM 1311 N N . HIS A 1 172 ? 16.346 2.858 -7.406 1.00 91.38 172 HIS A N 1
ATOM 1312 C CA . HIS A 1 172 ? 15.854 3.314 -6.103 1.00 91.38 172 HIS A CA 1
ATOM 1313 C C . HIS A 1 172 ? 15.794 4.847 -5.998 1.00 91.38 172 HIS A C 1
ATOM 1315 O O . HIS A 1 172 ? 14.865 5.399 -5.414 1.00 91.38 172 HIS A O 1
ATOM 1321 N N . GLY A 1 173 ? 16.767 5.518 -6.607 1.00 88.19 173 GLY A N 1
ATOM 1322 C CA . GLY A 1 173 ? 16.842 6.963 -6.776 1.00 88.19 173 GLY A CA 1
ATOM 1323 C C . GLY A 1 173 ? 17.683 7.287 -8.009 1.00 88.19 173 GLY A C 1
ATOM 1324 O O . GLY A 1 173 ? 18.145 6.379 -8.697 1.00 88.19 173 GLY A O 1
ATOM 1325 N N . MET A 1 174 ? 17.910 8.571 -8.287 1.00 84.25 174 MET A N 1
ATOM 1326 C CA . MET A 1 174 ? 18.610 9.003 -9.509 1.00 84.25 174 MET A CA 1
ATOM 1327 C C . MET A 1 174 ? 20.051 8.486 -9.618 1.00 84.25 174 MET A C 1
ATOM 1329 O O . MET A 1 174 ? 20.559 8.312 -10.721 1.00 84.25 174 MET A O 1
ATOM 1333 N N . SER A 1 175 ? 20.704 8.220 -8.485 1.00 88.75 175 SER A N 1
ATOM 1334 C CA . SER A 1 175 ? 22.063 7.673 -8.426 1.00 88.75 175 SER A CA 1
ATOM 1335 C C . SER A 1 175 ? 22.134 6.152 -8.596 1.00 88.75 175 SER A C 1
ATOM 1337 O O . SER A 1 175 ? 23.233 5.612 -8.699 1.00 88.75 175 SER A O 1
ATOM 1339 N N . ASP A 1 176 ? 20.997 5.452 -8.622 1.00 90.19 176 ASP A N 1
ATOM 1340 C CA . ASP A 1 176 ? 20.928 4.002 -8.787 1.00 90.19 176 ASP A CA 1
ATOM 1341 C C . ASP A 1 176 ? 20.413 3.652 -10.194 1.00 90.19 176 ASP A C 1
ATOM 1343 O O . ASP A 1 176 ? 19.228 3.833 -10.474 1.00 90.19 176 ASP A O 1
ATOM 1347 N N . PRO A 1 177 ? 21.255 3.101 -11.086 1.00 92.50 177 PRO A N 1
ATOM 1348 C CA . PRO A 1 177 ? 20.809 2.636 -12.398 1.00 92.50 177 PRO A CA 1
ATOM 1349 C C . PRO A 1 177 ? 19.839 1.445 -12.330 1.00 92.50 177 PRO A C 1
ATOM 1351 O O . PRO A 1 177 ? 19.101 1.190 -13.279 1.00 92.50 177 PRO A O 1
ATOM 1354 N N . GLY A 1 178 ? 19.836 0.688 -11.227 1.00 92.75 178 GLY A N 1
ATOM 1355 C CA . GLY A 1 178 ? 18.907 -0.415 -10.998 1.00 92.75 178 GLY A CA 1
ATOM 1356 C C . GLY A 1 178 ? 19.128 -1.661 -11.858 1.00 92.75 178 GLY A C 1
ATOM 1357 O O . GLY A 1 178 ? 18.179 -2.420 -12.033 1.00 92.75 178 GLY A O 1
ATOM 1358 N N . VAL A 1 179 ? 20.341 -1.861 -12.389 1.00 93.38 179 VAL A N 1
ATOM 1359 C CA . VAL A 1 179 ? 20.725 -3.016 -13.234 1.00 93.38 179 VAL A CA 1
ATOM 1360 C C . VAL A 1 179 ? 21.719 -3.972 -12.561 1.00 93.38 179 VAL A C 1
ATOM 1362 O O . VAL A 1 179 ? 22.065 -5.003 -13.124 1.00 93.38 179 VAL A O 1
ATOM 1365 N N . SER A 1 180 ? 22.201 -3.650 -11.356 1.00 95.25 180 SER A N 1
ATOM 1366 C CA . SER A 1 180 ? 23.151 -4.498 -10.615 1.00 95.25 180 SER A CA 1
ATOM 1367 C C . SER A 1 180 ? 22.481 -5.632 -9.831 1.00 95.25 180 SER A C 1
ATOM 1369 O O . SER A 1 180 ? 23.155 -6.577 -9.433 1.00 95.25 180 SER A O 1
ATOM 1371 N N . TYR A 1 181 ? 21.168 -5.548 -9.600 1.00 95.62 181 TYR A N 1
ATOM 1372 C CA . TYR A 1 181 ? 20.401 -6.484 -8.763 1.00 95.62 181 TYR A CA 1
ATOM 1373 C C . TYR A 1 181 ? 19.137 -7.038 -9.442 1.00 95.62 181 TYR A C 1
ATOM 1375 O O . TYR A 1 181 ? 18.376 -7.771 -8.813 1.00 95.62 181 TYR A O 1
ATOM 1383 N N . ARG A 1 182 ? 18.907 -6.681 -10.710 1.00 96.31 182 ARG A N 1
ATOM 1384 C CA . ARG A 1 182 ? 17.805 -7.152 -11.563 1.00 96.31 182 ARG A CA 1
ATOM 1385 C C . ARG A 1 182 ? 18.152 -6.914 -13.029 1.00 96.31 182 ARG A C 1
ATOM 1387 O O . ARG A 1 182 ? 19.005 -6.078 -13.329 1.00 96.31 182 ARG A O 1
ATOM 1394 N N . THR A 1 183 ? 17.500 -7.634 -13.930 1.00 97.44 183 THR A N 1
ATOM 1395 C CA . THR A 1 183 ? 17.810 -7.569 -15.362 1.00 97.44 183 THR A CA 1
ATOM 1396 C C . THR A 1 183 ? 16.973 -6.512 -16.080 1.00 97.44 183 THR A C 1
ATOM 1398 O O . THR A 1 183 ? 15.915 -6.093 -15.602 1.00 97.44 183 THR A O 1
ATOM 1401 N N . GLN A 1 184 ? 17.440 -6.058 -17.246 1.00 96.44 184 GLN A N 1
ATOM 1402 C CA . GLN A 1 184 ? 16.636 -5.161 -18.082 1.00 96.44 184 GLN A CA 1
ATOM 1403 C C . GLN A 1 184 ? 15.420 -5.894 -18.653 1.00 96.44 184 GLN A C 1
ATOM 1405 O O . GLN A 1 184 ? 14.350 -5.302 -18.783 1.00 96.44 184 GLN A O 1
ATOM 1410 N N . GLU A 1 185 ? 15.567 -7.189 -18.930 1.00 97.81 185 GLU A N 1
ATOM 1411 C CA . GLU A 1 185 ? 14.513 -8.069 -19.419 1.00 97.81 185 GLU A CA 1
ATOM 1412 C C . GLU A 1 185 ? 13.346 -8.142 -18.431 1.00 97.81 185 GLU A C 1
ATOM 1414 O O . GLU A 1 185 ? 12.204 -8.002 -18.856 1.00 97.81 185 GLU A O 1
ATOM 1419 N N . GLU A 1 186 ? 13.610 -8.253 -17.121 1.00 97.75 186 GLU A N 1
ATOM 1420 C CA . GLU A 1 186 ? 12.555 -8.232 -16.096 1.00 97.75 186 GLU A CA 1
ATOM 1421 C C . GLU A 1 186 ? 11.754 -6.923 -16.148 1.00 97.75 186 GLU A C 1
ATOM 1423 O O . GLU A 1 186 ? 10.522 -6.928 -16.126 1.00 97.75 186 GLU A O 1
ATOM 1428 N N . ILE A 1 187 ? 12.444 -5.781 -16.253 1.00 97.50 187 ILE A N 1
ATOM 1429 C CA . ILE A 1 187 ? 11.797 -4.463 -16.312 1.00 97.50 187 ILE A CA 1
ATOM 1430 C C . ILE A 1 187 ? 10.923 -4.348 -17.570 1.00 97.50 187 ILE A C 1
ATOM 1432 O O . ILE A 1 187 ? 9.794 -3.856 -17.492 1.00 97.50 187 ILE A O 1
ATOM 1436 N N . GLN A 1 188 ? 11.433 -4.792 -18.722 1.00 97.38 188 GLN A N 1
ATOM 1437 C CA . GLN A 1 188 ? 10.700 -4.751 -19.989 1.00 97.38 188 GLN A CA 1
ATOM 1438 C C . GLN A 1 188 ? 9.515 -5.715 -20.001 1.00 97.38 188 GLN A C 1
ATOM 1440 O O . GLN A 1 188 ? 8.450 -5.375 -20.517 1.00 97.38 188 GLN A O 1
ATOM 1445 N N . GLU A 1 189 ? 9.660 -6.893 -19.400 1.00 98.06 189 GLU A N 1
ATOM 1446 C CA . GLU A 1 189 ? 8.572 -7.854 -19.269 1.00 98.06 189 GLU A CA 1
ATOM 1447 C C . GLU A 1 189 ? 7.419 -7.272 -18.445 1.00 98.06 189 GLU A C 1
ATOM 1449 O O . GLU A 1 189 ? 6.278 -7.282 -18.907 1.00 98.06 189 GLU A O 1
ATOM 1454 N N . VAL A 1 190 ? 7.704 -6.694 -17.273 1.00 97.88 190 VAL A N 1
ATOM 1455 C CA . VAL A 1 190 ? 6.662 -6.072 -16.439 1.00 97.88 190 VAL A CA 1
ATOM 1456 C C . VAL A 1 190 ? 5.994 -4.910 -17.175 1.00 97.88 190 VAL A C 1
ATOM 1458 O O . VAL A 1 190 ? 4.768 -4.826 -17.202 1.00 97.88 190 VAL A O 1
ATOM 1461 N N . ARG A 1 191 ? 6.778 -4.035 -17.820 1.00 97.31 191 ARG A N 1
ATOM 1462 C CA . ARG A 1 191 ? 6.242 -2.881 -18.557 1.00 97.31 191 ARG A CA 1
ATOM 1463 C C . ARG A 1 191 ? 5.367 -3.302 -19.740 1.00 97.31 191 ARG A C 1
ATOM 1465 O O . ARG A 1 191 ? 4.325 -2.707 -19.973 1.00 97.31 191 ARG A O 1
ATOM 1472 N N . SER A 1 192 ? 5.782 -4.309 -20.502 1.00 97.19 192 SER A N 1
ATOM 1473 C CA . SER A 1 192 ? 5.040 -4.745 -21.692 1.00 97.19 192 SER A CA 1
ATOM 1474 C C . SER A 1 192 ? 3.764 -5.516 -21.357 1.00 97.19 192 SER A C 1
ATOM 1476 O O . SER A 1 192 ? 2.795 -5.425 -22.105 1.00 97.19 192 SER A O 1
ATOM 1478 N N . LYS A 1 193 ? 3.745 -6.262 -20.245 1.00 97.06 193 LYS A N 1
ATOM 1479 C CA . LYS A 1 193 ? 2.615 -7.131 -19.881 1.00 97.06 193 LYS A CA 1
ATOM 1480 C C . LYS A 1 193 ? 1.643 -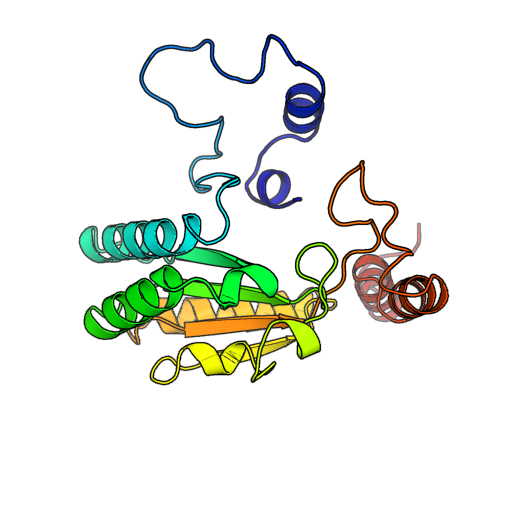6.515 -18.881 1.00 97.06 193 LYS A C 1
ATOM 1482 O O . LYS A 1 193 ? 0.495 -6.946 -18.819 1.00 97.06 193 LYS A O 1
ATOM 1487 N N . SER A 1 194 ? 2.100 -5.584 -18.049 1.00 97.50 194 SER A N 1
ATOM 1488 C CA . SER A 1 194 ? 1.365 -5.196 -16.841 1.00 97.50 194 SER A CA 1
ATOM 1489 C C . SER A 1 194 ? 1.446 -3.708 -16.524 1.00 97.50 194 SER A C 1
ATOM 1491 O O . SER A 1 194 ? 1.159 -3.328 -15.398 1.00 97.50 194 SER A O 1
ATOM 1493 N N . ASP A 1 195 ? 1.824 -2.848 -17.472 1.00 98.19 195 ASP A N 1
ATOM 1494 C CA . ASP A 1 195 ? 1.832 -1.406 -17.221 1.00 98.19 195 ASP A CA 1
ATOM 1495 C C . ASP A 1 195 ? 0.432 -0.889 -16.820 1.00 98.19 195 ASP A C 1
ATOM 1497 O O . ASP A 1 195 ? -0.540 -1.139 -17.539 1.00 98.19 195 ASP A O 1
ATOM 1501 N N . PRO A 1 196 ? 0.298 -0.158 -15.694 1.00 97.62 196 PRO A N 1
ATOM 1502 C CA . PRO A 1 196 ? -1.010 0.197 -15.144 1.00 97.62 196 PRO A CA 1
ATOM 1503 C C . PRO A 1 196 ? -1.794 1.158 -16.046 1.00 97.62 196 PRO A C 1
ATOM 1505 O O . PRO A 1 196 ? -3.027 1.156 -16.027 1.00 97.62 196 PRO A O 1
ATOM 1508 N N . ILE A 1 197 ? -1.100 1.973 -16.848 1.00 98.06 197 ILE A N 1
ATOM 1509 C CA . ILE A 1 197 ? -1.730 2.900 -17.791 1.00 98.06 197 ILE A CA 1
ATOM 1510 C C . ILE A 1 197 ? -2.233 2.116 -19.001 1.00 98.06 197 ILE A C 1
ATOM 1512 O O . ILE A 1 197 ? -3.381 2.299 -19.403 1.00 98.06 197 ILE A O 1
ATOM 1516 N N . MET A 1 198 ? -1.413 1.211 -19.541 1.00 97.94 198 MET A N 1
ATOM 1517 C CA . MET A 1 198 ? -1.814 0.328 -20.641 1.00 97.94 198 MET A CA 1
ATOM 1518 C C . MET A 1 198 ? -3.005 -0.556 -20.262 1.00 97.94 198 MET A C 1
ATOM 1520 O O . MET A 1 198 ? -3.990 -0.592 -20.995 1.00 97.94 198 MET A O 1
ATOM 1524 N N . LEU A 1 199 ? -2.970 -1.190 -19.085 1.00 98.00 199 LEU A N 1
ATOM 1525 C CA . LEU A 1 199 ? -4.070 -2.027 -18.597 1.00 98.00 199 LEU A CA 1
ATOM 1526 C C . LEU A 1 199 ? -5.388 -1.248 -18.488 1.00 98.00 199 LEU A C 1
ATOM 1528 O O . LEU A 1 199 ? -6.446 -1.758 -18.868 1.00 98.00 199 LEU A O 1
ATOM 1532 N N . LEU A 1 200 ? -5.349 -0.012 -17.975 1.00 98.12 200 LEU A N 1
ATOM 1533 C CA . LEU A 1 200 ? -6.543 0.828 -17.893 1.00 98.12 200 LEU A CA 1
ATOM 1534 C C . LEU A 1 200 ? -7.013 1.280 -19.282 1.00 98.12 200 LEU A C 1
ATOM 1536 O O . LEU A 1 200 ? -8.209 1.195 -19.563 1.00 98.12 200 LEU A O 1
ATOM 1540 N N . LYS A 1 201 ? -6.091 1.724 -20.144 1.00 97.88 201 LYS A N 1
ATOM 1541 C CA . LYS A 1 201 ? -6.385 2.140 -21.522 1.00 97.88 201 LYS A CA 1
ATOM 1542 C C . LYS A 1 201 ? -7.116 1.034 -22.275 1.00 97.88 201 LYS A C 1
ATOM 1544 O O . LYS A 1 201 ? -8.202 1.275 -22.797 1.00 97.88 201 LYS A O 1
ATOM 1549 N N . ASP A 1 202 ? -6.559 -0.174 -22.283 1.00 97.81 202 ASP A N 1
ATOM 1550 C CA . ASP A 1 202 ? -7.126 -1.305 -23.016 1.00 97.81 202 ASP A CA 1
ATOM 1551 C C . ASP A 1 202 ? -8.535 -1.631 -22.513 1.00 97.81 202 ASP A C 1
ATOM 1553 O O . ASP A 1 202 ? -9.447 -1.856 -23.306 1.00 97.81 202 ASP A O 1
ATOM 1557 N N . ARG A 1 203 ? -8.764 -1.582 -21.194 1.00 97.81 203 ARG A N 1
ATOM 1558 C CA . ARG A 1 203 ? -10.108 -1.760 -20.626 1.00 97.81 203 ARG A CA 1
ATOM 1559 C C . ARG A 1 203 ? -11.080 -0.681 -21.077 1.00 97.81 203 ARG A C 1
ATOM 1561 O O . ARG A 1 203 ? -12.202 -1.018 -21.446 1.00 97.81 203 ARG A O 1
ATOM 1568 N N . MET A 1 204 ? -10.683 0.589 -21.036 1.00 98.31 204 MET A N 1
ATOM 1569 C CA . MET A 1 204 ? -11.553 1.707 -21.414 1.00 98.31 204 MET A CA 1
ATOM 1570 C C . MET A 1 204 ? -11.940 1.649 -22.893 1.00 98.31 204 MET A C 1
ATOM 1572 O O . MET A 1 204 ? -13.120 1.784 -23.211 1.00 98.31 204 MET A O 1
ATOM 1576 N N . VAL A 1 205 ? -10.976 1.375 -23.774 1.00 98.19 205 VAL A N 1
ATOM 1577 C CA . VAL A 1 205 ? -11.209 1.258 -25.221 1.00 98.19 205 VAL A CA 1
ATOM 1578 C C . VAL A 1 205 ? -12.074 0.034 -25.534 1.00 98.19 205 VAL A C 1
ATOM 1580 O O . VAL A 1 205 ? -13.102 0.155 -26.196 1.00 98.19 205 VAL A O 1
ATOM 1583 N N . ASN A 1 206 ? -11.735 -1.139 -24.988 1.00 98.12 206 ASN A N 1
ATOM 1584 C CA . ASN A 1 206 ? -12.469 -2.380 -25.266 1.00 98.12 206 ASN A CA 1
ATOM 1585 C C . ASN A 1 206 ? -13.900 -2.388 -24.703 1.00 98.12 206 ASN A C 1
ATOM 1587 O O . ASN A 1 206 ? -14.742 -3.142 -25.186 1.00 98.12 206 ASN A O 1
ATOM 1591 N N . SER A 1 207 ? -14.187 -1.567 -23.688 1.00 97.81 207 SER A N 1
ATOM 1592 C CA . SER A 1 207 ? -15.536 -1.395 -23.126 1.00 97.81 207 SER A CA 1
ATOM 1593 C C . SER A 1 207 ? -16.274 -0.160 -23.649 1.00 97.81 207 SER A C 1
ATOM 1595 O O . SER A 1 207 ? -17.357 0.147 -23.153 1.00 97.81 207 SER A O 1
ATOM 1597 N N . ASN A 1 208 ? -15.724 0.525 -24.659 1.00 97.50 208 ASN A N 1
ATOM 1598 C CA . ASN A 1 208 ? -16.316 1.716 -25.272 1.00 97.50 208 ASN A CA 1
ATOM 1599 C C . ASN A 1 208 ? -16.604 2.846 -24.259 1.00 97.50 208 ASN A C 1
ATOM 1601 O O . ASN A 1 208 ? -17.587 3.576 -24.380 1.00 97.50 208 ASN A O 1
ATOM 1605 N N . LEU A 1 209 ? -15.756 2.969 -23.232 1.00 97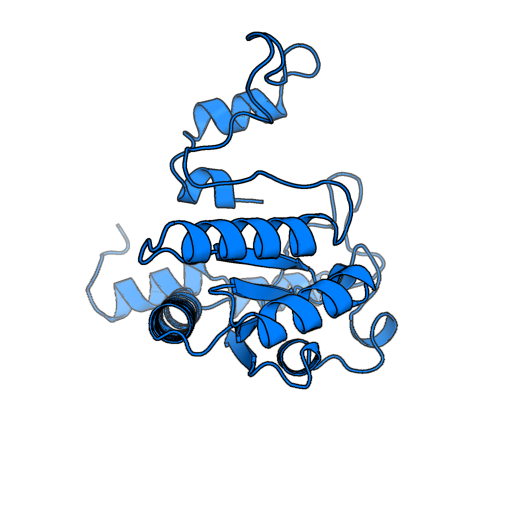.69 209 LEU A N 1
ATOM 1606 C CA . LEU A 1 209 ? -15.801 4.063 -22.255 1.00 97.69 209 LEU A CA 1
ATOM 1607 C C . LEU A 1 209 ? -15.031 5.300 -22.736 1.00 97.69 209 LEU A C 1
ATOM 1609 O O . LEU A 1 209 ? -15.297 6.401 -22.259 1.00 97.69 209 LEU A O 1
ATOM 1613 N N . ALA A 1 210 ? -14.075 5.116 -23.650 1.00 97.38 210 ALA A N 1
ATOM 1614 C CA . ALA A 1 210 ? -13.315 6.175 -24.307 1.00 97.38 210 ALA A CA 1
ATOM 1615 C C . ALA A 1 210 ? -12.800 5.704 -25.679 1.00 97.38 210 ALA A C 1
ATOM 1617 O O . ALA A 1 210 ? -12.649 4.501 -25.907 1.00 97.38 210 ALA A O 1
ATOM 1618 N N . SER A 1 211 ? -12.520 6.656 -26.568 1.00 94.44 211 SER A N 1
ATOM 1619 C CA . SER A 1 211 ? -11.797 6.450 -27.827 1.00 94.44 211 SER A CA 1
ATOM 1620 C C . SER A 1 211 ? -10.282 6.433 -27.611 1.00 94.44 211 SER A C 1
ATOM 1622 O O . SER A 1 211 ? -9.786 6.731 -26.522 1.00 94.44 211 SER A O 1
ATOM 1624 N N . VAL A 1 212 ? -9.540 6.032 -28.646 1.00 94.56 212 VAL A N 1
ATOM 1625 C CA . VAL A 1 212 ? -8.070 6.112 -28.644 1.00 94.56 212 VAL A CA 1
ATOM 1626 C C . VAL A 1 212 ? -7.610 7.551 -28.894 1.00 94.56 212 VAL A C 1
ATOM 1628 O O . VAL A 1 212 ? -6.576 7.957 -28.363 1.00 94.56 212 VAL A O 1
ATOM 1631 N N . GLU A 1 213 ? -8.378 8.285 -29.697 1.00 85.38 213 GLU A N 1
ATOM 1632 C CA . GLU A 1 213 ? -8.286 9.723 -29.964 1.00 85.38 213 GLU A CA 1
ATOM 1633 C C . GLU A 1 213 ? -8.897 10.558 -28.834 1.00 85.38 213 GLU A C 1
ATOM 1635 O O . GLU A 1 213 ? -8.297 11.606 -28.505 1.00 85.38 213 GLU A O 1
#

Radius of gyration: 18.58 Å; chains: 1; bounding box: 40×46×51 Å

Organism: Myotis davidii (NCBI:txid225400)